Protein AF-A0AAV2RPX7-F1 (afdb_monomer_lite)

Secondary structure (DSSP, 8-state):
---PPP------SS--S------TTSSSPPSPPP-BS-EEEEEEETTEEEEEEE--EETTTEE--PEEEEETTTTEEEEE--EES-----BS-EEEEETTTTEEEEE--EEEETTEEEE---EEEEETTTTEEEEEPPPSS--BS-EEEEETTEEEEE--B----SS--TT--S----EEEEETTTTEEEE-TT----SS----BS-EEEEETTEEEEE--BSSSB---EEEEE------SSHHHHHH--SSS-EEEETTTTEEEE--SS--TTEE---TT-----HHHHHHT--SHHHHHSBSS-EEE-SSSEEESS--S---

pLDDT: mean 85.02, std 17.54, range [31.95, 98.62]

Organism: Meganyctiphanes norvegica (NCBI:txid48144)

Radius of gyration: 21.47 Å; chains: 1; bounding box: 49×79×60 Å

Structure (mmCIF, N/CA/C/O backbone):
data_AF-A0AAV2RPX7-F1
#
_entry.id   AF-A0AAV2RPX7-F1
#
loop_
_atom_site.group_PDB
_atom_site.id
_atom_site.type_symbol
_atom_site.label_atom_id
_atom_site.label_alt_id
_atom_site.label_comp_id
_atom_site.label_asym_id
_atom_site.label_entity_id
_atom_site.label_seq_id
_atom_site.pdbx_PDB_ins_code
_atom_site.Cartn_x
_atom_site.Cartn_y
_atom_site.Cartn_z
_atom_site.occupancy
_atom_site.B_iso_or_equiv
_atom_site.auth_seq_id
_atom_site.auth_comp_id
_atom_site.auth_asym_id
_atom_site.auth_atom_id
_atom_site.pdbx_PDB_model_num
ATOM 1 N N . SER A 1 1 ? -2.927 41.348 -1.442 1.00 40.62 1 SER A N 1
ATOM 2 C CA . SER A 1 1 ? -3.263 40.604 -0.221 1.00 40.62 1 SER A CA 1
ATOM 3 C C . SER A 1 1 ? -2.648 39.236 -0.376 1.00 40.62 1 SER A C 1
ATOM 5 O O . SER A 1 1 ? -3.028 38.509 -1.283 1.00 40.62 1 SER A O 1
ATOM 7 N N . GLU A 1 2 ? -1.601 38.957 0.388 1.00 37.97 2 GLU A N 1
ATOM 8 C CA . GLU A 1 2 ? -1.001 37.627 0.425 1.00 37.97 2 GLU A CA 1
ATOM 9 C C . GLU A 1 2 ? -1.741 36.839 1.502 1.00 37.97 2 GLU A C 1
ATOM 11 O O . GLU A 1 2 ? -1.565 37.099 2.690 1.00 37.97 2 GLU A O 1
ATOM 16 N N . ASP A 1 3 ? -2.610 35.923 1.076 1.00 40.72 3 ASP A N 1
ATOM 17 C CA . ASP A 1 3 ? -3.101 34.847 1.934 1.00 40.72 3 ASP A CA 1
ATOM 18 C C . ASP A 1 3 ? -1.919 33.905 2.193 1.00 40.72 3 ASP A C 1
ATOM 20 O O . ASP A 1 3 ? -1.679 32.941 1.465 1.00 40.72 3 ASP A O 1
ATOM 24 N N . LEU A 1 4 ? -1.099 34.247 3.187 1.00 39.28 4 LEU A N 1
ATOM 25 C CA . LEU A 1 4 ? -0.066 33.353 3.688 1.00 39.28 4 LEU A CA 1
ATOM 26 C C . LEU A 1 4 ? -0.754 32.220 4.450 1.00 39.28 4 LEU A C 1
ATOM 28 O O . LEU A 1 4 ? -1.567 32.466 5.339 1.00 39.28 4 LEU A O 1
ATOM 32 N N . ALA A 1 5 ? -0.416 30.979 4.103 1.00 35.47 5 ALA A N 1
ATOM 33 C CA . ALA A 1 5 ? -0.847 29.810 4.854 1.00 35.47 5 ALA A CA 1
ATOM 34 C C . ALA A 1 5 ? -0.411 29.955 6.322 1.00 35.47 5 ALA A C 1
ATOM 36 O O . ALA A 1 5 ? 0.784 30.056 6.612 1.00 35.47 5 ALA A O 1
ATOM 37 N N . SER A 1 6 ? -1.372 29.986 7.244 1.00 40.03 6 SER A N 1
ATOM 38 C CA . SER A 1 6 ? -1.110 29.938 8.678 1.00 40.03 6 SER A CA 1
ATOM 39 C C . SER A 1 6 ? -0.827 28.496 9.097 1.00 40.03 6 SER A C 1
ATOM 41 O O . SER A 1 6 ? -1.551 27.572 8.732 1.00 40.03 6 SER A O 1
ATOM 43 N N . VAL A 1 7 ? 0.245 28.298 9.864 1.00 32.47 7 VAL A N 1
ATOM 44 C CA . VAL A 1 7 ? 0.531 27.036 10.555 1.00 32.47 7 VAL A CA 1
ATOM 45 C C . VAL A 1 7 ? 0.150 27.251 12.014 1.00 32.47 7 VAL A C 1
ATOM 47 O O . VAL A 1 7 ? 0.820 28.006 12.716 1.00 32.47 7 VAL A O 1
ATOM 50 N N . GLU A 1 8 ? -0.943 26.638 12.458 1.00 36.62 8 GLU A N 1
ATOM 51 C CA . GLU A 1 8 ? -1.303 26.597 13.876 1.00 36.62 8 GLU A CA 1
ATOM 52 C C . GLU A 1 8 ? -0.579 25.415 14.533 1.00 36.62 8 GLU A C 1
ATOM 54 O O . GLU A 1 8 ? -0.783 24.258 14.164 1.00 36.62 8 GLU A O 1
ATOM 59 N N . PHE A 1 9 ? 0.312 25.715 15.479 1.00 32.12 9 PHE A N 1
ATOM 60 C CA . PHE A 1 9 ? 0.922 24.724 16.361 1.00 32.12 9 PHE A CA 1
ATOM 61 C C . PHE A 1 9 ? 0.046 24.597 17.609 1.00 32.12 9 PHE A C 1
ATOM 63 O O . PHE A 1 9 ? 0.032 25.504 18.438 1.00 32.12 9 PHE A O 1
ATOM 70 N N . ASN A 1 10 ? -0.659 23.476 17.757 1.00 35.69 10 ASN A N 1
ATOM 71 C CA . ASN A 1 10 ? -1.246 23.093 19.041 1.00 35.69 10 ASN A CA 1
ATOM 72 C C . ASN A 1 10 ? -0.206 22.291 19.831 1.00 35.69 10 ASN A C 1
ATOM 74 O O . ASN A 1 10 ? -0.289 21.067 19.919 1.00 35.69 10 ASN A O 1
ATOM 78 N N . ASP A 1 11 ? 0.795 22.986 20.368 1.00 36.25 11 ASP A N 1
ATOM 79 C CA . ASP A 1 11 ? 1.595 22.458 21.473 1.00 36.25 11 ASP A CA 1
ATOM 80 C C . ASP A 1 11 ? 0.789 22.679 22.761 1.00 36.25 11 ASP A C 1
ATOM 82 O O . ASP A 1 11 ? 0.830 23.759 23.349 1.00 36.25 11 ASP A O 1
ATOM 86 N N . GLU A 1 12 ? 0.017 21.682 23.196 1.00 43.22 12 GLU A N 1
ATOM 87 C CA . GLU A 1 12 ? -0.622 21.715 24.517 1.00 43.22 12 GLU A CA 1
ATOM 88 C C . GLU A 1 12 ? 0.153 20.863 25.526 1.00 43.22 12 GLU A C 1
ATOM 90 O O . GLU A 1 12 ? -0.201 19.726 25.822 1.00 43.22 12 GLU A O 1
ATOM 95 N N . ASP A 1 13 ? 1.173 21.480 26.124 1.00 40.97 13 ASP A N 1
ATOM 96 C CA . ASP A 1 13 ? 1.369 21.401 27.575 1.00 40.97 13 ASP A CA 1
ATOM 97 C C . ASP A 1 13 ? 0.609 22.595 28.186 1.00 40.97 13 ASP A C 1
ATOM 99 O O . ASP A 1 13 ? 1.189 23.621 28.544 1.00 40.97 13 ASP A O 1
ATOM 103 N N . GLY A 1 14 ? -0.726 22.529 28.218 1.00 32.66 14 GLY A N 1
ATOM 104 C CA . GLY A 1 14 ? -1.514 23.644 28.747 1.00 32.66 14 GLY A CA 1
ATOM 105 C C . GLY A 1 14 ? -2.992 23.647 28.387 1.00 32.66 14 GLY A C 1
ATOM 106 O O . GLY A 1 14 ? -3.413 24.475 27.593 1.00 32.66 14 GLY A O 1
ATOM 107 N N . SER A 1 15 ? -3.760 22.776 29.044 1.00 38.59 15 SER A N 1
ATOM 108 C CA . SER A 1 15 ? -5.175 22.956 29.412 1.00 38.59 15 SER A CA 1
ATOM 109 C C . SER A 1 15 ? -6.002 23.952 28.575 1.00 38.59 15 SER A C 1
ATOM 111 O O . SER A 1 15 ? -6.452 24.968 29.119 1.00 38.59 15 SER A O 1
ATOM 113 N N . ASN A 1 16 ? -6.262 23.666 27.298 1.00 31.95 16 ASN A N 1
ATOM 114 C CA . ASN A 1 16 ? -7.302 24.360 26.545 1.00 31.95 16 ASN A CA 1
ATOM 115 C C . ASN A 1 16 ? -8.313 23.352 25.981 1.00 31.95 16 ASN A C 1
ATOM 117 O O . ASN A 1 16 ? -8.034 22.477 25.173 1.00 31.9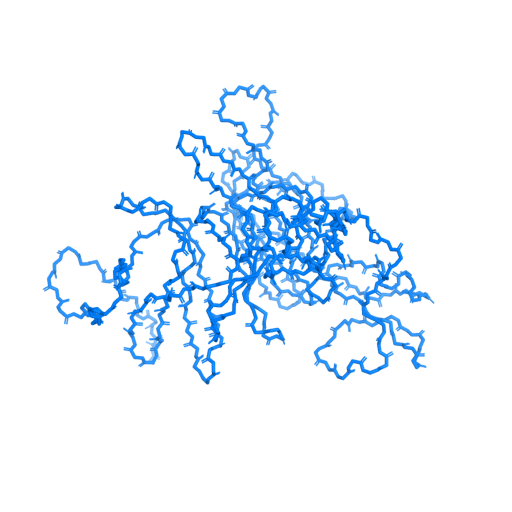5 16 ASN A O 1
ATOM 121 N N . ASN A 1 17 ? -9.546 23.487 26.471 1.00 36.44 17 ASN A N 1
ATOM 122 C CA . ASN A 1 17 ? -10.674 22.578 26.275 1.00 36.44 17 ASN A CA 1
ATOM 123 C C . ASN A 1 17 ? -11.248 22.607 24.843 1.00 36.44 17 ASN A C 1
ATOM 125 O O . ASN A 1 17 ? -12.408 22.962 24.653 1.00 36.44 17 ASN A O 1
ATOM 129 N N . ASN A 1 18 ? -10.464 22.184 23.854 1.00 38.69 18 ASN A N 1
ATOM 130 C CA . ASN A 1 18 ? -10.970 21.573 22.621 1.00 38.69 18 ASN A CA 1
ATOM 131 C C . ASN A 1 18 ? -10.497 20.111 22.528 1.00 38.69 18 ASN A C 1
ATOM 133 O O . ASN A 1 18 ? -10.232 19.583 21.448 1.00 38.69 18 ASN A O 1
ATOM 137 N N . GLU A 1 19 ? -10.399 19.443 23.682 1.00 44.12 19 GLU A N 1
ATOM 138 C CA . GLU A 1 19 ? -10.278 17.992 23.759 1.00 44.12 19 GLU A CA 1
ATOM 139 C C . GLU A 1 19 ? -11.446 17.371 22.982 1.00 44.12 19 GLU A C 1
ATOM 141 O O . GLU A 1 19 ? -12.617 17.614 23.287 1.00 44.12 19 GLU A O 1
ATOM 146 N N . GLY A 1 20 ? -11.130 16.595 21.941 1.00 42.69 20 GLY A N 1
ATOM 147 C CA . GLY A 1 20 ? -12.123 15.830 21.198 1.00 42.69 20 GLY A CA 1
ATOM 148 C C . GLY A 1 20 ? -13.020 15.080 22.180 1.00 42.69 20 GLY A C 1
ATOM 149 O O . GLY A 1 20 ? -12.537 14.365 23.056 1.00 42.69 20 GLY A O 1
ATOM 150 N N . VAL A 1 21 ? -14.332 15.292 22.075 1.00 42.34 21 VAL A N 1
ATOM 151 C CA . VAL A 1 21 ? -15.310 14.750 23.020 1.00 42.34 21 VAL A CA 1
ATOM 152 C C . VAL A 1 21 ? -15.211 13.221 23.024 1.00 42.34 21 VAL A C 1
ATOM 154 O O . VAL A 1 21 ? -15.700 12.552 22.113 1.00 42.34 21 VAL A O 1
ATOM 157 N N . CYS A 1 22 ? -14.595 12.652 24.064 1.00 51.53 22 CYS A N 1
ATOM 158 C CA . CYS A 1 22 ? -14.630 11.216 24.320 1.00 51.53 22 CYS A CA 1
ATOM 159 C C . CYS A 1 22 ? -16.081 10.814 24.617 1.00 51.53 22 CYS A C 1
ATOM 161 O O . CYS A 1 22 ? -16.567 10.970 25.738 1.00 51.53 22 CYS A O 1
ATOM 163 N N . SER A 1 23 ? -16.791 10.267 23.628 1.00 46.28 23 SER A N 1
ATOM 164 C CA . SER A 1 23 ? -18.029 9.536 23.900 1.00 46.28 23 SER A CA 1
ATOM 165 C C . SER A 1 23 ? -17.659 8.253 24.647 1.00 46.28 23 SER A C 1
ATOM 167 O O . SER A 1 23 ? -17.097 7.319 24.078 1.00 46.28 23 SER A O 1
ATOM 169 N N . SER A 1 24 ? -17.932 8.232 25.948 1.00 43.56 24 SER A N 1
ATOM 170 C CA . SER A 1 24 ? -17.526 7.238 26.952 1.00 43.56 24 SER A CA 1
ATOM 171 C C . SER A 1 24 ? -18.164 5.844 26.808 1.00 43.56 24 SER A C 1
ATOM 173 O O . SER A 1 24 ? -18.391 5.153 27.798 1.00 43.56 24 SER A O 1
ATOM 175 N N . THR A 1 25 ? -18.457 5.396 25.586 1.00 49.38 25 THR A N 1
ATOM 176 C CA . THR A 1 25 ? -19.144 4.118 25.333 1.00 49.38 25 THR A CA 1
ATOM 177 C C . THR A 1 25 ? -18.241 3.005 24.795 1.00 49.38 25 THR A C 1
ATOM 179 O O . THR A 1 25 ? -18.660 1.849 24.786 1.00 49.38 25 THR A O 1
ATOM 182 N N . LEU A 1 26 ? -16.999 3.303 24.396 1.00 54.00 26 LEU A N 1
ATOM 183 C CA . LEU A 1 26 ? -16.056 2.329 23.828 1.00 54.00 26 LEU A CA 1
ATOM 184 C C . LEU A 1 26 ? -14.816 2.163 24.716 1.00 54.00 26 LEU A C 1
ATOM 186 O O . LEU A 1 26 ? -14.182 3.136 25.115 1.00 54.00 26 LEU A O 1
ATOM 190 N N . SER A 1 27 ? -14.445 0.915 25.011 1.00 56.75 27 SER A N 1
ATOM 191 C CA . SER A 1 27 ? -13.202 0.583 25.714 1.00 56.75 27 SER A CA 1
ATOM 192 C C . SER A 1 27 ? -11.998 0.800 24.787 1.00 56.75 27 SER A C 1
ATOM 194 O O . SER A 1 27 ? -11.740 -0.027 23.912 1.00 56.75 27 SER A O 1
ATOM 196 N N . GLY A 1 28 ? -11.259 1.897 24.958 1.00 63.56 28 GLY A N 1
ATOM 197 C CA . GLY A 1 28 ? -10.047 2.176 24.185 1.00 63.56 28 GLY A CA 1
ATOM 198 C C . GLY A 1 28 ? -9.460 3.565 24.461 1.00 63.56 28 GLY A C 1
ATOM 199 O O . GLY A 1 28 ? -10.107 4.382 25.115 1.00 63.56 28 GLY A O 1
ATOM 200 N N . PRO A 1 29 ? -8.227 3.842 23.999 1.00 71.81 29 PRO A N 1
ATOM 201 C CA . PRO A 1 29 ? -7.640 5.174 24.098 1.00 71.81 29 PRO A CA 1
ATOM 202 C C . PRO A 1 29 ? -8.426 6.180 23.240 1.00 71.81 29 PRO A C 1
ATOM 204 O O . PRO A 1 29 ? -8.808 5.868 22.111 1.00 71.81 29 PRO A O 1
ATOM 207 N N . CYS A 1 30 ? -8.654 7.384 23.768 1.00 80.75 30 CYS A N 1
ATOM 208 C CA . CYS A 1 30 ? -9.240 8.481 22.999 1.00 80.75 30 CYS A CA 1
ATOM 209 C C . CYS A 1 30 ? -8.210 9.100 22.048 1.00 80.75 30 CYS A C 1
ATOM 211 O O . CYS A 1 30 ? -7.041 9.242 22.407 1.00 80.75 30 CYS A O 1
ATOM 213 N N . ALA A 1 31 ? -8.658 9.472 20.849 1.00 86.56 31 ALA A N 1
ATOM 214 C CA . ALA A 1 31 ? -7.865 10.236 19.892 1.00 86.56 31 ALA A CA 1
ATOM 215 C C . ALA A 1 31 ? -7.888 11.746 20.229 1.00 86.56 31 ALA A C 1
ATOM 217 O O . ALA A 1 31 ? -8.873 12.206 20.808 1.00 86.56 31 ALA A O 1
ATOM 218 N N . PRO A 1 32 ? -6.855 12.519 19.845 1.00 92.69 32 PRO A N 1
ATOM 219 C CA . PRO A 1 32 ? -5.647 12.074 19.155 1.00 92.69 32 PRO A CA 1
ATOM 220 C C . PRO A 1 32 ? -4.655 11.379 20.099 1.00 92.69 32 PRO A C 1
ATOM 222 O O . PRO A 1 32 ? -4.386 11.818 21.213 1.00 92.69 32 PRO A O 1
ATOM 225 N N . ILE A 1 33 ? -4.076 10.280 19.628 1.00 92.38 33 ILE A N 1
ATOM 226 C CA . ILE A 1 33 ? -3.030 9.526 20.311 1.00 92.38 33 ILE A CA 1
ATOM 227 C C . ILE A 1 33 ? -1.705 9.867 19.641 1.00 92.38 33 ILE A C 1
ATOM 229 O O . ILE A 1 33 ? -1.536 9.621 18.444 1.00 92.38 33 ILE A O 1
ATOM 233 N N . ALA A 1 34 ? -0.753 10.378 20.420 1.00 93.94 34 ALA A N 1
ATOM 234 C CA . ALA A 1 34 ? 0.598 10.653 19.947 1.00 93.94 34 ALA A CA 1
ATOM 235 C C . ALA A 1 34 ? 1.302 9.351 19.524 1.00 93.94 34 ALA A C 1
ATOM 237 O O . ALA A 1 34 ? 1.468 8.424 20.328 1.00 93.94 34 ALA A O 1
ATOM 238 N N . VAL A 1 35 ? 1.702 9.291 18.250 1.00 95.50 35 VAL A N 1
ATOM 239 C CA . VAL A 1 35 ? 2.324 8.120 17.622 1.00 95.50 35 VAL A CA 1
ATOM 240 C C . VAL A 1 35 ? 3.454 8.499 16.675 1.00 95.50 35 VAL A C 1
ATOM 242 O O . VAL A 1 35 ? 3.363 9.474 15.936 1.00 95.50 35 VAL A O 1
ATOM 245 N N . VAL A 1 36 ? 4.488 7.660 16.606 1.00 96.00 36 VAL A N 1
ATOM 246 C CA . VAL A 1 36 ? 5.581 7.760 15.625 1.00 96.00 36 VAL A CA 1
ATOM 247 C C . VAL A 1 36 ? 5.618 6.547 14.697 1.00 96.00 36 VAL A C 1
ATOM 249 O O . VAL A 1 36 ? 5.178 5.456 15.060 1.00 96.00 36 VAL A O 1
ATOM 252 N N . GLY A 1 37 ? 6.140 6.737 13.482 1.00 95.56 37 GLY A N 1
ATOM 253 C CA . GLY A 1 37 ? 6.202 5.690 12.451 1.00 95.56 37 GLY A CA 1
ATOM 254 C C . GLY A 1 37 ? 4.834 5.176 11.994 1.00 95.56 37 GLY A C 1
ATOM 255 O O . GLY A 1 37 ? 4.744 4.054 11.493 1.00 95.56 37 GLY A O 1
ATOM 256 N N . HIS A 1 38 ? 3.791 5.976 12.209 1.00 97.44 38 HIS A N 1
ATOM 257 C CA . HIS A 1 38 ? 2.454 5.786 11.665 1.00 97.44 38 HIS A CA 1
ATOM 258 C C . HIS A 1 38 ? 2.415 6.206 10.189 1.00 97.44 38 HIS A C 1
ATOM 260 O O . HIS A 1 38 ? 3.356 6.819 9.679 1.00 97.44 38 HIS A O 1
ATOM 266 N N . THR A 1 39 ? 1.303 5.924 9.517 1.00 97.62 39 THR A N 1
ATOM 267 C CA . THR A 1 39 ? 0.989 6.533 8.219 1.00 97.62 39 THR A CA 1
ATOM 268 C C . THR A 1 39 ? -0.277 7.366 8.313 1.00 97.62 39 THR A C 1
ATOM 270 O O . THR A 1 39 ? -1.189 7.034 9.072 1.00 97.62 39 THR A O 1
ATOM 273 N N . CYS A 1 40 ? -0.325 8.447 7.535 1.00 97.00 40 CYS A N 1
ATOM 274 C CA . CYS A 1 40 ? -1.509 9.281 7.377 1.00 97.00 40 CYS A CA 1
ATOM 275 C C . CYS A 1 40 ? -1.993 9.210 5.933 1.00 97.00 40 CYS A C 1
ATOM 277 O O . CYS A 1 40 ? -1.198 9.366 5.005 1.00 97.00 40 CYS A O 1
ATOM 279 N N . VAL A 1 41 ? -3.293 9.002 5.738 1.00 97.81 41 VAL A N 1
ATOM 280 C CA . VAL A 1 41 ? -3.903 8.982 4.405 1.00 97.81 41 VAL A CA 1
ATOM 281 C C . VAL A 1 41 ? -5.249 9.691 4.430 1.00 97.81 41 VAL A C 1
ATOM 283 O O . VAL A 1 41 ? -6.071 9.448 5.310 1.00 97.81 41 VAL A O 1
ATOM 286 N N . VAL A 1 42 ? -5.473 10.581 3.464 1.00 98.06 42 VAL A N 1
ATOM 287 C CA . VAL A 1 42 ? -6.779 11.216 3.259 1.00 98.06 42 VAL A CA 1
ATOM 288 C C . VAL A 1 42 ? -7.627 10.304 2.382 1.00 98.06 42 VAL A C 1
ATOM 290 O O . VAL A 1 42 ? -7.176 9.859 1.327 1.00 98.06 42 VAL A O 1
ATOM 293 N N . VAL A 1 43 ? -8.843 10.006 2.835 1.00 98.12 43 VAL A N 1
ATOM 294 C CA . VAL A 1 43 ? -9.766 9.081 2.171 1.00 98.12 43 VAL A CA 1
ATOM 295 C C . VAL A 1 43 ? -11.155 9.686 2.055 1.00 98.12 43 VAL A C 1
ATOM 297 O O . VAL A 1 43 ? -11.549 10.540 2.851 1.00 98.12 43 VAL A O 1
ATOM 300 N N . GLN A 1 44 ? -11.931 9.171 1.105 1.00 96.88 44 GLN A N 1
ATOM 301 C CA . GLN A 1 44 ? -13.364 9.423 1.030 1.00 96.88 44 GLN A CA 1
ATOM 302 C C . GLN A 1 44 ? -14.127 8.384 1.874 1.00 96.88 44 GLN A C 1
ATOM 304 O O . GLN A 1 44 ? -14.058 7.182 1.603 1.00 96.88 44 GLN A O 1
ATOM 309 N N . LYS A 1 45 ? -14.879 8.843 2.881 1.00 94.38 45 LYS A N 1
ATOM 310 C CA . LYS A 1 45 ? -15.785 8.033 3.711 1.00 94.38 45 LYS A CA 1
ATOM 311 C C . LYS A 1 45 ? -17.214 8.546 3.532 1.00 94.38 45 LYS A C 1
ATOM 313 O O . LYS A 1 45 ? -17.574 9.625 4.001 1.00 94.38 45 LYS A O 1
ATOM 318 N N . GLY A 1 46 ? -18.037 7.791 2.809 1.00 90.88 46 GLY A N 1
ATOM 319 C CA . GLY A 1 46 ? -19.329 8.266 2.318 1.00 90.88 46 GLY A CA 1
ATOM 320 C C . GLY A 1 46 ? -19.159 9.545 1.492 1.00 90.88 46 GLY A C 1
ATOM 321 O O . GLY A 1 46 ? -18.437 9.566 0.498 1.00 90.88 46 GLY A O 1
ATOM 322 N N . GLN A 1 47 ? -19.800 10.631 1.918 1.00 90.62 47 GLN A N 1
ATOM 323 C CA . GLN A 1 47 ? -19.699 11.940 1.259 1.00 90.62 47 GLN A CA 1
ATOM 324 C C . GLN A 1 47 ? -18.598 12.842 1.832 1.00 90.62 47 GLN A C 1
ATOM 326 O O . GLN A 1 47 ? -18.343 13.903 1.272 1.00 90.62 47 GLN A O 1
ATOM 331 N N . LYS A 1 48 ? -17.893 12.407 2.880 1.00 94.19 48 LYS A N 1
ATOM 332 C CA . LYS A 1 48 ? -16.904 13.223 3.586 1.00 94.19 48 LYS A CA 1
ATOM 333 C C . LYS A 1 48 ? -15.474 12.819 3.249 1.00 94.19 48 LYS A C 1
ATOM 335 O O . LYS A 1 48 ? -15.198 11.639 3.021 1.00 94.19 48 LYS A O 1
ATOM 340 N N . GLN A 1 49 ? -14.561 13.785 3.288 1.00 96.12 49 GLN A N 1
ATOM 341 C CA . GLN A 1 49 ? -13.127 13.511 3.338 1.00 96.12 49 GLN A CA 1
ATOM 342 C C . GLN A 1 49 ? -12.667 13.487 4.789 1.00 96.12 49 GLN A C 1
ATOM 344 O O . GLN A 1 49 ? -13.006 14.375 5.570 1.00 96.12 49 GLN A O 1
ATOM 349 N N . ILE A 1 50 ? -11.891 12.470 5.139 1.00 97.38 50 ILE A N 1
ATOM 350 C CA . ILE A 1 50 ? -11.298 12.328 6.469 1.00 97.38 50 ILE A CA 1
ATOM 351 C C . ILE A 1 50 ? -9.829 11.941 6.331 1.00 97.38 50 ILE A C 1
ATOM 353 O O . ILE A 1 50 ? -9.430 11.341 5.331 1.00 97.38 50 ILE A O 1
ATOM 357 N N . MET A 1 51 ? -9.027 12.251 7.344 1.00 98.31 51 MET A N 1
ATOM 358 C CA . MET A 1 51 ? -7.673 11.723 7.471 1.00 98.31 51 MET A CA 1
ATOM 359 C C . MET A 1 51 ? -7.686 10.519 8.407 1.00 98.31 51 MET A C 1
ATOM 361 O O . MET A 1 51 ? -8.202 10.588 9.519 1.00 98.31 51 MET A O 1
ATOM 365 N N . LEU A 1 52 ? -7.090 9.421 7.960 1.00 98.25 52 LEU A N 1
ATOM 366 C CA . LEU A 1 52 ? -6.823 8.260 8.795 1.00 98.25 52 LEU A CA 1
ATOM 367 C C . LEU A 1 52 ? -5.382 8.306 9.283 1.00 98.25 52 LEU A C 1
ATOM 369 O O . LEU A 1 52 ? -4.478 8.490 8.468 1.00 98.25 52 LEU A O 1
ATOM 373 N N . VAL A 1 53 ? -5.174 8.058 10.573 1.00 98.12 53 VAL A N 1
ATOM 374 C CA . VAL A 1 53 ? -3.865 7.756 11.162 1.00 98.12 53 VAL A CA 1
ATOM 375 C C . VAL A 1 53 ? -3.833 6.267 11.476 1.00 98.12 53 VAL A C 1
ATOM 377 O O . VAL A 1 53 ? -4.613 5.779 12.299 1.00 98.12 53 VAL A O 1
ATOM 380 N N . ILE A 1 54 ? -2.954 5.536 10.795 1.00 97.69 54 ILE A N 1
ATOM 381 C CA . ILE A 1 54 ? -2.880 4.077 10.864 1.00 97.69 54 ILE A CA 1
ATOM 382 C C . ILE A 1 54 ? -1.622 3.665 11.631 1.00 97.69 54 ILE A C 1
ATOM 384 O O . ILE A 1 54 ? -0.500 4.001 11.247 1.00 97.69 54 ILE A O 1
ATOM 388 N N . PHE A 1 55 ? -1.838 2.900 12.703 1.00 96.31 55 PHE A N 1
ATOM 389 C CA . PHE A 1 55 ? -0.820 2.272 13.550 1.00 96.31 55 PHE A CA 1
ATOM 390 C C . PHE A 1 55 ? 0.276 3.234 14.050 1.00 96.31 55 PHE A C 1
ATOM 392 O O . PHE A 1 55 ? -0.002 4.386 14.374 1.00 96.31 55 PHE A O 1
ATOM 399 N N . GLY A 1 56 ? 1.515 2.746 14.174 1.00 95.38 56 GLY A N 1
ATOM 400 C CA . GLY A 1 56 ? 2.628 3.443 14.808 1.00 95.38 56 GLY A CA 1
ATOM 401 C C . GLY A 1 56 ? 2.870 3.005 16.253 1.00 95.38 56 GLY A C 1
ATOM 402 O O . GLY A 1 56 ? 2.218 2.104 16.785 1.00 95.38 56 GLY A O 1
ATOM 403 N N . HIS A 1 57 ? 3.856 3.646 16.873 1.00 94.38 57 HIS A N 1
ATOM 404 C CA . HIS A 1 57 ? 4.263 3.412 18.253 1.00 94.38 57 HIS A CA 1
ATOM 405 C C . HIS A 1 57 ? 3.943 4.633 19.116 1.00 94.38 57 HIS A C 1
ATOM 407 O O . HIS A 1 57 ? 4.348 5.747 18.786 1.00 94.38 57 HIS A O 1
ATOM 413 N N . SER A 1 58 ? 3.262 4.409 20.235 1.00 93.25 58 SER A N 1
ATOM 414 C CA . SER A 1 58 ? 3.018 5.390 21.288 1.00 93.25 58 SER A CA 1
ATOM 415 C C . SER A 1 58 ? 3.859 5.046 22.511 1.00 93.25 58 SER A C 1
ATOM 417 O O . SER A 1 58 ? 3.953 3.883 22.887 1.00 93.25 58 SER A O 1
ATOM 419 N N . GLU A 1 59 ? 4.427 6.045 23.180 1.00 90.88 59 GLU A N 1
ATOM 420 C CA . GLU A 1 59 ? 5.146 5.830 24.443 1.00 90.88 59 GLU A CA 1
ATOM 421 C C . GLU A 1 59 ? 4.239 5.220 25.525 1.00 90.88 59 GLU A C 1
ATOM 423 O O . GLU A 1 59 ? 4.654 4.335 26.268 1.00 90.88 59 GLU A O 1
ATOM 428 N N . LYS A 1 60 ? 2.969 5.642 25.566 1.00 90.19 60 LYS A N 1
ATOM 429 C CA . LYS A 1 60 ? 2.001 5.203 26.578 1.00 90.19 60 LYS A CA 1
ATOM 430 C C . LYS A 1 60 ? 1.404 3.825 26.290 1.00 90.19 60 LYS A C 1
ATOM 432 O O . LYS A 1 60 ? 1.124 3.076 27.222 1.00 90.19 60 LYS A O 1
ATOM 437 N N . TYR A 1 61 ? 1.156 3.513 25.018 1.00 89.12 61 TYR A N 1
ATOM 438 C CA . TYR A 1 61 ? 0.384 2.327 24.616 1.00 89.12 61 TYR A CA 1
ATOM 439 C C . TYR A 1 61 ? 1.183 1.305 23.796 1.00 89.12 61 TYR A C 1
ATOM 441 O O . TYR A 1 61 ? 0.651 0.254 23.447 1.00 89.12 61 TYR A O 1
ATOM 449 N N . GLY A 1 62 ? 2.447 1.590 23.478 1.00 90.62 62 GLY A N 1
ATOM 450 C CA . GLY A 1 62 ? 3.272 0.757 22.608 1.00 90.62 62 GLY A CA 1
ATOM 451 C C . GLY A 1 62 ? 2.790 0.769 21.156 1.00 90.62 62 GLY A C 1
ATOM 452 O O . GLY A 1 62 ? 2.312 1.783 20.644 1.00 90.62 62 GLY A O 1
ATOM 453 N N . TYR A 1 63 ? 2.937 -0.364 20.469 1.00 91.00 63 TYR A N 1
ATOM 454 C CA . TYR A 1 63 ? 2.491 -0.532 19.084 1.00 91.00 63 TYR A CA 1
ATOM 455 C C . TYR A 1 63 ? 0.964 -0.598 19.006 1.00 91.00 63 TYR A C 1
ATOM 457 O O . TYR A 1 63 ? 0.341 -1.496 19.570 1.00 91.00 63 TYR A O 1
ATOM 465 N N . LEU A 1 64 ? 0.361 0.330 18.266 1.00 90.50 64 LEU A N 1
ATOM 466 C CA . LEU A 1 64 ? -1.090 0.465 18.176 1.00 90.50 64 LEU A CA 1
ATOM 467 C C . LEU A 1 64 ? -1.647 -0.219 16.930 1.00 90.50 64 LEU A C 1
ATOM 469 O O . LEU A 1 64 ? -1.160 0.002 15.826 1.00 90.50 64 LEU A O 1
ATOM 473 N N . SER A 1 65 ? -2.711 -1.004 17.099 1.00 91.31 65 SER A N 1
ATOM 474 C CA . SER A 1 65 ? -3.541 -1.541 16.008 1.00 91.31 65 SER A CA 1
ATOM 475 C C . SER A 1 65 ? -4.812 -0.712 15.753 1.00 91.31 65 SER A C 1
ATOM 477 O O . SER A 1 65 ? -5.623 -1.058 14.895 1.00 91.31 65 SER A O 1
ATOM 479 N N . THR A 1 66 ? -4.997 0.387 16.487 1.00 91.31 66 THR A N 1
ATOM 480 C CA . THR A 1 66 ? -6.143 1.297 16.350 1.00 91.31 66 THR A CA 1
ATOM 481 C C . THR A 1 66 ? -5.974 2.222 15.144 1.00 91.31 66 THR A C 1
ATOM 483 O O . THR A 1 66 ? -4.869 2.690 14.867 1.00 91.31 66 THR A O 1
ATOM 486 N N . VAL A 1 67 ? -7.080 2.525 14.459 1.00 96.00 67 VAL A N 1
ATOM 487 C CA . VAL A 1 67 ? -7.150 3.587 13.443 1.00 96.00 67 VAL A CA 1
ATOM 488 C C . VAL A 1 67 ? -7.762 4.824 14.081 1.00 96.00 67 VAL A C 1
ATOM 490 O O . VAL A 1 67 ? -8.841 4.742 14.673 1.00 96.00 67 VAL A O 1
ATOM 493 N N . GLN A 1 68 ? -7.079 5.957 13.964 1.00 96.31 68 GLN A N 1
ATOM 494 C CA . GLN A 1 68 ? -7.623 7.253 14.365 1.00 96.31 68 GLN A CA 1
ATOM 495 C C . GLN A 1 68 ? -8.206 7.935 13.128 1.00 96.31 68 GLN A C 1
ATOM 497 O O . GLN A 1 68 ? -7.592 7.898 12.062 1.00 96.31 68 GLN A O 1
ATOM 502 N N . GLU A 1 69 ? -9.378 8.540 13.260 1.00 96.00 69 GLU A N 1
ATOM 503 C CA . GLU A 1 69 ? -10.048 9.275 12.191 1.00 96.00 69 GLU A CA 1
ATOM 504 C C . GLU A 1 69 ? -10.153 10.744 12.588 1.00 96.00 69 GLU A C 1
ATOM 506 O O . GLU A 1 69 ? -10.665 11.062 13.663 1.00 96.00 69 GLU A O 1
ATOM 511 N N . TYR A 1 70 ? -9.683 11.624 11.710 1.00 96.50 70 TYR A N 1
ATOM 512 C CA . TYR A 1 70 ? -9.862 13.062 11.821 1.00 96.50 70 TYR A CA 1
ATOM 513 C C . TYR A 1 70 ? -10.815 13.550 10.737 1.00 96.50 70 TYR A C 1
ATOM 515 O O . TYR A 1 70 ? -10.548 13.398 9.540 1.00 96.50 70 TYR A O 1
ATOM 523 N N . GLU A 1 71 ? -11.934 14.128 11.156 1.00 94.25 71 GLU A N 1
ATOM 524 C CA . GLU A 1 71 ? -12.921 14.716 10.261 1.00 94.25 71 GLU A CA 1
ATOM 525 C C . GLU A 1 71 ? -12.645 16.210 10.083 1.00 94.25 71 GLU A C 1
ATOM 527 O O . GLU A 1 71 ? -12.761 16.984 11.029 1.00 94.25 71 GLU A O 1
ATOM 532 N N . PHE A 1 72 ? -12.303 16.621 8.857 1.00 94.81 72 PHE A N 1
ATOM 533 C CA . PHE A 1 72 ? -11.905 18.002 8.566 1.00 94.81 72 PHE A CA 1
ATOM 534 C C . PHE A 1 72 ? -13.030 19.024 8.776 1.00 94.81 72 PHE A C 1
ATOM 536 O O . PHE A 1 72 ? -12.756 20.140 9.196 1.00 94.81 72 PHE A O 1
ATOM 543 N N . GLU A 1 73 ? -14.285 18.665 8.486 1.00 92.69 73 GLU A N 1
ATOM 544 C CA . GLU A 1 73 ? -15.424 19.595 8.585 1.00 92.69 73 GLU A CA 1
ATOM 545 C C . GLU A 1 73 ? -15.764 19.968 10.031 1.00 92.69 73 GLU A C 1
ATOM 547 O O . GLU A 1 73 ? -16.157 21.098 10.310 1.00 92.69 73 GLU A O 1
ATOM 552 N N . THR A 1 74 ? -15.643 19.005 10.945 1.00 91.00 74 THR A N 1
ATOM 553 C CA . THR A 1 74 ? -15.979 19.169 12.366 1.00 91.00 74 THR A CA 1
ATOM 554 C C . THR A 1 74 ? -14.746 19.356 13.243 1.00 91.00 74 THR A C 1
ATOM 556 O O . THR A 1 74 ? -14.888 19.552 14.448 1.00 91.00 74 THR A O 1
ATOM 559 N N . SER A 1 75 ? -13.548 19.271 12.656 1.00 92.38 75 SER A N 1
ATOM 560 C CA . SER A 1 75 ? -12.256 19.267 13.347 1.00 92.38 75 SER A CA 1
ATOM 561 C C . SER A 1 75 ? -12.217 18.292 14.526 1.00 92.38 75 SER A C 1
ATOM 563 O O . SER A 1 75 ? -11.664 18.592 15.584 1.00 92.38 75 SER A O 1
ATOM 565 N N . SER A 1 76 ? -12.840 17.122 14.364 1.00 88.62 76 SER A N 1
ATOM 566 C CA . SER A 1 76 ? -13.019 16.159 15.449 1.00 88.62 76 SER A CA 1
ATOM 567 C C . SER A 1 76 ? -12.206 14.890 15.233 1.00 88.62 76 SER A C 1
ATOM 569 O O . SER A 1 76 ? -12.059 14.387 14.116 1.00 88.62 76 SER A O 1
ATOM 571 N N . TRP A 1 77 ? -11.676 14.373 16.339 1.00 93.06 77 TRP A N 1
ATOM 572 C CA . TRP A 1 77 ? -10.932 13.125 16.394 1.00 93.06 77 TRP A CA 1
ATOM 573 C C . TRP A 1 77 ? -11.802 12.010 16.953 1.00 93.06 77 TRP A C 1
ATOM 575 O O . TRP A 1 77 ? -12.481 12.175 17.965 1.00 93.06 77 TRP A O 1
ATOM 585 N N . THR A 1 78 ? -11.732 10.842 16.326 1.00 91.94 78 THR A N 1
ATOM 586 C CA . THR A 1 78 ? -12.364 9.620 16.826 1.00 91.94 78 THR A CA 1
ATOM 587 C C . THR A 1 78 ? -11.436 8.425 16.633 1.00 91.94 78 THR A C 1
ATOM 589 O O . THR A 1 78 ? -10.479 8.475 15.860 1.00 91.94 78 THR A O 1
ATOM 592 N N . THR A 1 79 ? -11.694 7.334 17.351 1.00 91.69 79 THR A N 1
ATOM 593 C CA . THR A 1 79 ? -11.048 6.042 17.101 1.00 91.69 79 THR A CA 1
ATOM 594 C C . THR A 1 79 ? -12.050 5.083 16.477 1.00 91.69 79 THR A C 1
ATOM 596 O O . THR A 1 79 ? -13.196 4.975 16.916 1.00 91.69 79 THR A O 1
ATOM 599 N N . ALA A 1 80 ? -11.629 4.382 15.426 1.00 91.88 80 ALA A N 1
ATOM 600 C CA . ALA A 1 80 ? -12.482 3.418 14.750 1.00 91.88 80 ALA A CA 1
ATOM 601 C C . ALA A 1 80 ? -12.400 2.048 15.435 1.00 91.88 80 ALA A C 1
ATOM 603 O O . ALA A 1 80 ? -11.319 1.463 15.569 1.00 91.88 80 ALA A O 1
ATOM 604 N N . LEU A 1 81 ? -13.559 1.500 15.813 1.00 91.38 81 LEU A N 1
ATOM 605 C CA . LEU A 1 81 ? -13.661 0.104 16.227 1.00 91.38 81 LEU A CA 1
ATOM 606 C C . LEU A 1 81 ? -13.648 -0.784 14.982 1.00 91.38 81 LEU A C 1
ATOM 608 O O . LEU A 1 81 ? -14.654 -0.944 14.289 1.00 91.38 81 LEU A O 1
ATOM 612 N N . SER A 1 82 ? -12.487 -1.365 14.710 1.00 93.31 82 SER A N 1
ATOM 613 C CA . SER A 1 82 ? -12.292 -2.212 13.540 1.00 93.31 82 SER A CA 1
ATOM 614 C C . SER A 1 82 ? -12.607 -3.685 13.809 1.00 93.31 82 SER A C 1
ATOM 616 O O . SER A 1 82 ? -12.514 -4.178 14.932 1.00 93.31 82 SER A O 1
ATOM 618 N N . ARG A 1 83 ? -13.011 -4.390 12.752 1.00 95.31 83 ARG A N 1
ATOM 619 C CA . ARG A 1 83 ? -13.298 -5.832 12.740 1.00 95.31 83 ARG A CA 1
ATOM 620 C C . ARG A 1 83 ? -12.695 -6.477 11.490 1.00 95.31 83 ARG A C 1
ATOM 622 O O . ARG A 1 83 ? -12.054 -5.805 10.688 1.00 95.31 83 ARG A O 1
ATOM 629 N N . GLY A 1 84 ? -12.942 -7.765 11.287 1.00 96.19 84 GLY A N 1
ATOM 630 C CA . GLY A 1 84 ? -12.395 -8.509 10.153 1.00 96.19 84 GLY A CA 1
ATOM 631 C C . GLY A 1 84 ? -11.085 -9.182 10.527 1.00 96.19 84 GLY A C 1
ATOM 632 O O . GLY A 1 84 ? -10.961 -9.655 11.652 1.00 96.19 84 GLY A O 1
ATOM 633 N N . ALA A 1 85 ? -10.131 -9.246 9.601 1.00 96.25 85 ALA A N 1
ATOM 634 C CA . ALA A 1 85 ? -8.856 -9.908 9.857 1.00 96.25 85 ALA A CA 1
ATOM 635 C C . ALA A 1 85 ? -8.153 -9.344 11.102 1.00 96.25 85 ALA A C 1
ATOM 637 O O . ALA A 1 85 ? -8.119 -8.132 11.314 1.00 96.25 85 ALA A O 1
ATOM 638 N N . VAL A 1 86 ? -7.560 -10.227 11.908 1.00 93.81 86 VAL A N 1
ATOM 639 C CA . VAL A 1 86 ? -6.789 -9.825 13.087 1.00 93.81 86 VAL A CA 1
ATOM 640 C C . VAL A 1 86 ? -5.472 -9.219 12.617 1.00 93.81 86 VAL A C 1
ATOM 642 O O . VAL A 1 86 ? -4.632 -9.904 12.030 1.00 93.81 86 VAL A O 1
ATOM 645 N N . VAL A 1 87 ? -5.296 -7.927 12.880 1.00 93.31 87 VAL A N 1
ATOM 646 C CA . VAL A 1 87 ? -4.109 -7.155 12.501 1.00 93.31 87 VAL A CA 1
ATOM 647 C C . VAL A 1 87 ? -3.339 -6.715 13.738 1.00 93.31 87 VAL A C 1
ATOM 649 O O . VAL A 1 87 ? -3.910 -6.493 14.804 1.00 93.31 87 VAL A O 1
ATOM 652 N N . ASN A 1 88 ? -2.025 -6.583 13.587 1.00 89.31 88 ASN A N 1
ATOM 653 C CA . ASN A 1 88 ? -1.146 -6.092 14.641 1.00 89.31 88 ASN A CA 1
ATOM 654 C C . ASN A 1 88 ? -0.603 -4.723 14.244 1.00 89.31 88 ASN A C 1
ATOM 656 O O . ASN A 1 88 ? -0.311 -4.499 13.068 1.00 89.31 88 ASN A O 1
ATOM 660 N N . GLY A 1 89 ? -0.438 -3.843 15.229 1.00 88.69 89 GLY A N 1
ATOM 661 C CA . GLY A 1 89 ? 0.196 -2.550 15.023 1.00 88.69 89 GLY A CA 1
ATOM 662 C C . GLY A 1 89 ? 1.630 -2.699 14.529 1.00 88.69 89 GLY A C 1
ATOM 663 O O . GLY A 1 89 ? 2.377 -3.546 15.023 1.00 88.69 89 GLY A O 1
ATOM 664 N N . VAL A 1 90 ? 2.016 -1.874 13.558 1.00 94.94 90 VAL A N 1
ATOM 665 C CA . VAL A 1 90 ? 3.367 -1.870 12.981 1.00 94.94 90 VAL A CA 1
ATOM 666 C C . VAL A 1 90 ? 3.926 -0.461 12.827 1.00 94.94 90 VAL A C 1
ATOM 668 O O . VAL A 1 90 ? 3.184 0.508 12.667 1.00 94.94 90 VAL A O 1
ATOM 671 N N . TYR A 1 91 ? 5.255 -0.364 12.840 1.00 95.06 91 TYR A N 1
ATOM 672 C CA . TYR A 1 91 ? 6.020 0.876 12.690 1.00 95.06 91 TYR A CA 1
ATOM 673 C C . TYR A 1 91 ? 6.687 0.965 11.311 1.00 95.06 91 TYR A C 1
ATOM 675 O O . TYR A 1 91 ? 7.226 -0.022 10.811 1.00 95.06 91 TYR A O 1
ATOM 683 N N . GLY A 1 92 ? 6.704 2.152 10.702 1.00 96.19 92 GLY A N 1
ATOM 684 C CA . GLY A 1 92 ? 7.431 2.407 9.453 1.00 96.19 92 GLY A CA 1
ATOM 685 C C . GLY A 1 92 ? 6.864 1.645 8.251 1.00 96.19 92 GLY A C 1
ATOM 686 O O . GLY A 1 92 ? 7.608 1.283 7.339 1.00 96.19 92 GLY A O 1
ATOM 687 N N . HIS A 1 93 ? 5.569 1.342 8.282 1.00 97.88 93 HIS A N 1
ATOM 688 C CA . HIS A 1 93 ? 4.824 0.808 7.146 1.00 97.88 93 HIS A CA 1
ATOM 689 C C . HIS A 1 93 ? 4.461 1.942 6.175 1.00 97.88 93 HIS A C 1
ATOM 691 O O . HIS A 1 93 ? 4.698 3.115 6.463 1.00 97.88 93 HIS A O 1
ATOM 697 N N . THR A 1 94 ? 3.875 1.604 5.030 1.00 98.50 94 THR A N 1
ATOM 698 C CA . THR A 1 94 ? 3.297 2.590 4.105 1.00 98.50 94 THR A CA 1
ATOM 699 C C . THR A 1 94 ? 1.822 2.310 3.865 1.00 98.50 94 THR A C 1
ATOM 701 O O . THR A 1 94 ? 1.377 1.174 4.036 1.00 98.50 94 THR A O 1
ATOM 704 N N . ALA A 1 95 ? 1.059 3.340 3.495 1.00 98.31 95 ALA A N 1
ATOM 705 C CA . ALA A 1 95 ? -0.352 3.216 3.165 1.00 98.31 95 ALA A CA 1
ATOM 706 C C . ALA A 1 95 ? -0.703 4.043 1.923 1.00 98.31 95 ALA A C 1
ATOM 708 O O . ALA A 1 95 ? -0.222 5.165 1.764 1.00 98.31 95 ALA A O 1
ATOM 709 N N . VAL A 1 96 ? -1.561 3.501 1.057 1.00 98.44 96 VAL A N 1
ATOM 710 C CA . VAL A 1 96 ? -2.130 4.206 -0.101 1.00 98.44 96 VAL A CA 1
ATOM 711 C C . VAL A 1 96 ? -3.635 3.983 -0.159 1.00 98.44 96 VAL A C 1
ATOM 713 O O . VAL A 1 96 ? -4.109 2.886 0.121 1.00 98.44 96 VAL A O 1
ATOM 716 N N . TRP A 1 97 ? -4.399 5.010 -0.522 1.00 98.06 97 TRP A N 1
ATOM 717 C CA . TRP A 1 97 ? -5.841 4.892 -0.728 1.00 98.06 97 TRP A CA 1
ATOM 718 C C . TRP A 1 97 ? -6.155 4.743 -2.209 1.00 98.06 97 TRP A C 1
ATOM 720 O O . TRP A 1 97 ? -5.670 5.526 -3.025 1.00 98.06 97 TRP A O 1
ATOM 730 N N . ASP A 1 98 ? -6.971 3.746 -2.541 1.00 96.31 98 ASP A N 1
ATOM 731 C CA . ASP A 1 98 ? -7.487 3.551 -3.886 1.00 96.31 98 ASP A CA 1
ATOM 732 C C . ASP A 1 98 ? -8.970 3.947 -3.961 1.00 96.31 98 ASP A C 1
ATOM 734 O O . ASP A 1 98 ? -9.819 3.273 -3.365 1.00 96.31 98 ASP A O 1
ATOM 738 N N . PRO A 1 99 ? 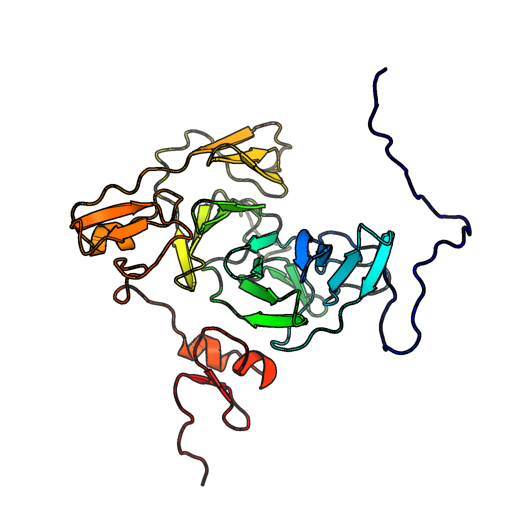-9.318 5.000 -4.721 1.00 93.62 99 PRO A N 1
ATOM 739 C CA . PRO A 1 99 ? -10.706 5.409 -4.889 1.00 93.62 99 PRO A CA 1
ATOM 740 C C . PRO A 1 99 ? -11.547 4.362 -5.627 1.00 93.62 99 PRO A C 1
ATOM 742 O O . PRO A 1 99 ? -12.749 4.286 -5.382 1.00 93.62 99 PRO A O 1
ATOM 745 N N . SER A 1 100 ? -10.947 3.542 -6.502 1.00 91.25 100 SER A N 1
ATOM 746 C CA . SER A 1 100 ? -11.703 2.579 -7.316 1.00 91.25 100 SER A CA 1
ATOM 747 C C . SER A 1 100 ? -12.276 1.430 -6.480 1.00 91.25 100 SER A C 1
ATOM 749 O O . SER A 1 100 ? -13.406 0.998 -6.702 1.00 91.25 100 SER A O 1
ATOM 751 N N . THR A 1 101 ? -11.533 0.982 -5.467 1.00 93.81 101 THR A N 1
ATOM 752 C CA . THR A 1 101 ? -11.973 -0.039 -4.506 1.00 93.81 101 THR A CA 1
ATOM 753 C C . THR A 1 101 ? -12.519 0.555 -3.208 1.00 93.81 101 THR A C 1
ATOM 755 O O . THR A 1 101 ? -13.137 -0.164 -2.424 1.00 93.81 101 THR A O 1
ATOM 758 N N . SER A 1 102 ? -12.310 1.856 -2.967 1.00 95.81 102 SER A N 1
ATOM 759 C CA . SER A 1 102 ? -12.559 2.518 -1.678 1.00 95.81 102 SER A CA 1
ATOM 760 C C . SER A 1 102 ? -11.810 1.864 -0.509 1.00 95.81 102 SER A C 1
ATOM 762 O O . SER A 1 102 ? -12.276 1.905 0.630 1.00 95.81 102 SER A O 1
ATOM 764 N N . LEU A 1 103 ? -10.656 1.250 -0.778 1.00 98.00 103 LEU A N 1
ATOM 765 C CA . LEU A 1 103 ? -9.823 0.592 0.225 1.00 98.00 103 LEU A CA 1
ATOM 766 C C . LEU A 1 103 ? -8.518 1.352 0.432 1.00 98.00 103 LEU A C 1
ATOM 768 O O . LEU A 1 103 ? -7.943 1.922 -0.494 1.00 98.00 103 LEU A O 1
ATOM 772 N N . VAL A 1 104 ? -8.019 1.311 1.661 1.00 98.62 104 VAL A N 1
ATOM 773 C CA . VAL A 1 104 ? -6.634 1.660 1.970 1.00 98.62 104 VAL A CA 1
ATOM 774 C C . VAL A 1 104 ? -5.810 0.384 1.937 1.00 98.62 104 VAL A C 1
ATOM 776 O O . VAL A 1 104 ? -6.207 -0.604 2.548 1.00 98.62 104 VAL A O 1
ATOM 779 N N . TYR A 1 105 ? -4.675 0.406 1.250 1.00 98.62 105 TYR A N 1
ATOM 780 C CA . TYR A 1 105 ? -3.695 -0.673 1.170 1.00 98.62 105 TYR A CA 1
ATOM 781 C C . TYR A 1 105 ? -2.504 -0.320 2.049 1.00 98.62 105 TYR A C 1
ATOM 783 O O . TYR A 1 105 ? -1.897 0.727 1.851 1.00 98.62 105 TYR A O 1
ATOM 791 N N . ILE A 1 106 ? -2.180 -1.183 3.010 1.00 98.56 106 ILE A N 1
ATOM 792 C CA . ILE A 1 106 ? -1.130 -0.971 4.003 1.00 98.56 106 ILE A CA 1
ATOM 793 C C . ILE A 1 106 ? -0.081 -2.064 3.828 1.00 98.56 106 ILE A C 1
ATOM 795 O O . ILE A 1 106 ? -0.408 -3.250 3.931 1.00 98.56 106 ILE A O 1
ATOM 799 N N . HIS A 1 107 ? 1.169 -1.678 3.575 1.00 98.31 107 HIS A N 1
ATOM 800 C CA . HIS A 1 107 ? 2.247 -2.615 3.278 1.00 98.31 107 HIS A CA 1
ATOM 801 C C . HIS A 1 107 ? 3.417 -2.526 4.261 1.00 98.31 107 HIS A C 1
ATOM 803 O O . HIS A 1 107 ? 3.935 -1.448 4.567 1.00 98.31 107 HIS A O 1
ATOM 809 N N . GLY A 1 108 ? 3.875 -3.706 4.676 1.00 97.12 108 GLY A N 1
ATOM 810 C CA . GLY A 1 108 ? 5.119 -3.910 5.398 1.00 97.12 108 GLY A CA 1
ATOM 811 C C . GLY A 1 108 ? 5.104 -3.319 6.802 1.00 97.12 108 GLY A C 1
ATOM 812 O O . GLY A 1 108 ? 4.070 -3.253 7.462 1.00 97.12 108 GLY A O 1
ATOM 813 N N . GLY A 1 109 ? 6.279 -2.901 7.257 1.00 95.69 109 GLY A N 1
ATOM 814 C CA . GLY A 1 109 ? 6.500 -2.362 8.590 1.00 95.69 109 GLY A CA 1
ATOM 815 C C . GLY A 1 109 ? 7.253 -3.320 9.505 1.00 95.69 109 GLY A C 1
ATOM 816 O O . GLY A 1 109 ? 7.555 -4.464 9.163 1.00 95.69 109 GLY A O 1
ATOM 817 N N . LEU A 1 110 ? 7.578 -2.802 10.681 1.00 92.88 110 LEU A N 1
ATOM 818 C CA . LEU A 1 110 ? 8.218 -3.513 11.772 1.00 92.88 110 LEU A CA 1
ATOM 819 C C . LEU A 1 110 ? 7.152 -3.872 12.809 1.00 92.88 110 LEU A C 1
ATOM 821 O O . LEU A 1 110 ? 6.499 -2.985 13.364 1.00 92.88 110 LEU A O 1
ATOM 825 N N . LYS A 1 111 ? 6.975 -5.169 13.054 1.00 90.50 111 LYS A N 1
ATOM 826 C CA . LYS A 1 111 ? 6.128 -5.711 14.116 1.00 90.50 111 LYS A CA 1
ATOM 827 C C . LYS A 1 111 ? 6.995 -6.024 15.331 1.00 90.50 111 LYS A C 1
ATOM 829 O O . LYS A 1 111 ? 8.035 -6.664 15.185 1.00 90.50 111 LYS A O 1
ATOM 834 N N . SER A 1 112 ? 6.552 -5.616 16.514 1.00 85.81 112 SER A N 1
ATOM 835 C CA . SER A 1 112 ? 7.200 -5.985 17.774 1.00 85.81 112 SER A CA 1
ATOM 836 C C . SER A 1 112 ? 6.438 -7.118 18.457 1.00 85.81 112 SER A C 1
ATOM 838 O O . SER A 1 112 ? 5.220 -7.046 18.622 1.00 85.81 112 SER A O 1
ATOM 840 N N . GLU A 1 113 ? 7.154 -8.179 18.821 1.00 79.69 113 GLU A N 1
ATOM 841 C CA . GLU A 1 113 ? 6.646 -9.333 19.560 1.00 79.69 113 GLU A CA 1
ATOM 842 C C . GLU A 1 113 ? 7.575 -9.614 20.747 1.00 79.69 113 GLU A C 1
ATOM 844 O O . GLU A 1 113 ? 8.645 -10.213 20.606 1.00 79.69 113 GLU A O 1
ATOM 849 N N . GLY A 1 114 ? 7.180 -9.160 21.938 1.00 79.12 114 GLY A N 1
ATOM 850 C CA . GLY A 1 114 ? 8.012 -9.277 23.136 1.00 79.12 114 GLY A CA 1
ATOM 851 C C . GLY A 1 114 ? 9.314 -8.485 22.994 1.00 79.12 114 GLY A C 1
ATOM 852 O O . GLY A 1 114 ? 9.286 -7.271 22.828 1.00 79.12 114 GLY A O 1
ATOM 853 N N . SER A 1 115 ? 10.457 -9.171 23.069 1.00 74.25 115 SER A N 1
ATOM 854 C CA . SER A 1 115 ? 11.789 -8.571 22.903 1.00 74.25 115 SER A CA 1
ATOM 855 C C . SER A 1 115 ? 12.275 -8.524 21.451 1.00 74.25 115 SER A C 1
ATOM 857 O O . SER A 1 115 ? 13.341 -7.968 21.191 1.00 74.25 115 SER A O 1
ATOM 859 N N . ASN A 1 116 ? 11.540 -9.133 20.514 1.00 79.88 116 ASN A N 1
ATOM 860 C CA . ASN A 1 116 ? 11.985 -9.311 19.137 1.00 79.88 116 ASN A CA 1
ATOM 861 C C . ASN A 1 116 ? 11.189 -8.414 18.190 1.00 79.88 116 ASN A C 1
ATOM 863 O O . ASN A 1 116 ? 9.965 -8.314 18.275 1.00 79.88 116 ASN A O 1
ATOM 867 N N . ASN A 1 117 ? 11.894 -7.797 17.245 1.00 84.50 117 ASN A N 1
ATOM 868 C CA . ASN A 1 117 ? 11.287 -7.003 16.188 1.00 84.50 117 ASN A CA 1
ATOM 869 C C . ASN A 1 117 ? 11.467 -7.726 14.855 1.00 84.50 117 ASN A C 1
ATOM 871 O O . ASN A 1 117 ? 12.575 -8.131 14.510 1.00 84.50 117 ASN A O 1
ATOM 875 N N . HIS A 1 118 ? 10.381 -7.857 14.102 1.00 88.94 118 HIS A N 1
ATOM 876 C CA . HIS A 1 118 ? 10.363 -8.542 12.818 1.00 88.94 118 HIS A CA 1
ATOM 877 C C . HIS A 1 118 ? 9.829 -7.598 11.748 1.00 88.94 118 HIS A C 1
ATOM 879 O O . HIS A 1 118 ? 8.736 -7.044 11.872 1.00 88.94 118 HIS A O 1
ATOM 885 N N . VAL A 1 119 ? 10.589 -7.422 10.675 1.00 92.19 119 VAL A N 1
ATOM 886 C CA . VAL A 1 119 ? 10.098 -6.785 9.459 1.00 92.19 119 VAL A CA 1
ATOM 887 C C . VAL A 1 119 ? 9.173 -7.774 8.761 1.00 92.19 119 VAL A C 1
ATOM 889 O O . VAL A 1 119 ? 9.524 -8.941 8.565 1.00 92.19 119 VAL A O 1
ATOM 892 N N . ILE A 1 120 ? 7.978 -7.316 8.395 1.00 93.75 120 ILE A N 1
ATOM 893 C CA . ILE A 1 120 ? 6.936 -8.175 7.827 1.00 93.75 120 ILE A CA 1
ATOM 894 C C . ILE A 1 120 ? 6.699 -7.883 6.337 1.00 93.75 120 ILE A C 1
ATOM 896 O O . ILE A 1 120 ? 6.879 -6.749 5.889 1.00 93.75 120 ILE A O 1
ATOM 900 N N . PRO A 1 121 ? 6.279 -8.885 5.541 1.00 95.44 121 PRO A N 1
ATOM 901 C CA . PRO A 1 121 ? 5.944 -8.709 4.127 1.00 95.44 121 PRO A CA 1
ATOM 902 C C . PRO A 1 121 ? 4.453 -8.445 3.883 1.00 95.44 121 PRO A C 1
ATOM 904 O O . PRO A 1 121 ? 4.013 -8.418 2.735 1.00 95.44 121 PRO A O 1
ATOM 907 N N . HIS A 1 122 ? 3.653 -8.315 4.942 1.00 96.00 122 HIS A N 1
ATOM 908 C CA . HIS A 1 122 ? 2.199 -8.319 4.830 1.00 96.00 122 HIS A CA 1
ATOM 909 C C . HIS A 1 122 ? 1.679 -7.153 3.984 1.00 96.00 122 HIS A C 1
ATOM 911 O O . HIS A 1 122 ? 2.221 -6.044 4.000 1.00 96.00 122 HIS A O 1
ATOM 917 N N . LEU A 1 123 ? 0.599 -7.429 3.260 1.00 97.88 123 LEU A N 1
ATOM 918 C CA . LEU A 1 123 ? -0.265 -6.430 2.661 1.00 97.88 123 LEU A CA 1
ATOM 919 C C . LEU A 1 123 ? -1.653 -6.635 3.255 1.00 97.88 123 LEU A C 1
ATOM 921 O O . LEU A 1 123 ? -2.224 -7.722 3.168 1.00 97.88 123 LEU A O 1
ATOM 925 N N . ILE A 1 124 ? -2.185 -5.602 3.888 1.00 97.88 124 ILE A N 1
ATOM 926 C CA . ILE A 1 124 ? -3.531 -5.621 4.453 1.00 97.88 124 ILE A CA 1
ATOM 927 C C . ILE A 1 124 ? -4.335 -4.478 3.857 1.00 97.88 124 ILE A C 1
ATOM 929 O O . ILE A 1 124 ? -3.784 -3.475 3.410 1.00 97.88 124 ILE A O 1
ATOM 933 N N . THR A 1 125 ? -5.649 -4.642 3.843 1.00 98.50 125 THR A N 1
ATOM 934 C CA . THR A 1 125 ? -6.578 -3.618 3.372 1.00 98.50 125 THR A CA 1
ATOM 935 C C . THR A 1 125 ? -7.531 -3.202 4.472 1.00 98.50 125 THR A C 1
ATOM 937 O O . THR A 1 125 ? -7.990 -4.055 5.229 1.00 98.50 125 THR A O 1
ATOM 940 N N . TYR A 1 126 ? -7.832 -1.909 4.532 1.00 98.56 126 TYR A N 1
ATOM 941 C CA . TYR A 1 126 ? -8.825 -1.321 5.423 1.00 98.56 126 TYR A CA 1
ATOM 942 C C . TYR A 1 126 ? -9.924 -0.656 4.608 1.00 98.56 126 TYR A C 1
ATOM 944 O O . TYR A 1 126 ? -9.641 0.163 3.732 1.00 98.56 126 TYR A O 1
ATOM 952 N N . ASN A 1 127 ? -11.177 -0.977 4.911 1.00 97.94 127 ASN A N 1
ATOM 953 C CA . ASN A 1 127 ? -12.312 -0.242 4.373 1.00 97.94 127 ASN A CA 1
ATOM 954 C C . ASN A 1 127 ? -12.747 0.846 5.377 1.00 97.94 127 ASN A C 1
ATOM 956 O O . ASN A 1 127 ? -13.282 0.495 6.432 1.00 97.94 127 ASN A O 1
ATOM 960 N N . PRO A 1 128 ? -12.583 2.147 5.069 1.00 97.00 128 PRO A N 1
ATOM 961 C CA . PRO A 1 128 ? -12.960 3.233 5.974 1.00 97.00 128 PRO A CA 1
ATOM 962 C C . PRO A 1 128 ? -14.472 3.367 6.186 1.00 97.00 128 PRO A C 1
ATOM 964 O O . PRO A 1 128 ? -14.896 3.937 7.184 1.00 97.00 128 PRO A O 1
ATOM 967 N N . ASN A 1 129 ? -15.301 2.843 5.279 1.00 95.94 129 ASN A N 1
ATOM 968 C CA . ASN A 1 129 ? -16.758 2.899 5.408 1.00 95.94 129 ASN A CA 1
ATOM 969 C C . ASN A 1 129 ? -17.294 1.798 6.327 1.00 95.94 129 ASN A C 1
ATOM 971 O O . ASN A 1 129 ? -18.251 2.021 7.063 1.00 95.94 129 ASN A O 1
ATOM 975 N N . THR A 1 130 ? -16.696 0.604 6.283 1.00 96.38 130 THR A N 1
ATOM 976 C CA . THR A 1 130 ? -17.177 -0.555 7.053 1.00 96.38 130 THR A CA 1
ATOM 977 C C . THR A 1 130 ? -16.317 -0.890 8.266 1.00 96.38 130 THR A C 1
ATOM 979 O O . THR A 1 130 ? -16.732 -1.722 9.072 1.00 96.38 130 THR A O 1
ATOM 982 N N . HIS A 1 131 ? -15.132 -0.284 8.383 1.00 96.94 131 HIS A N 1
ATOM 983 C CA . HIS A 1 131 ? -14.116 -0.567 9.404 1.00 96.94 131 HIS A CA 1
ATOM 984 C C . HIS A 1 131 ? -13.672 -2.034 9.414 1.00 96.94 131 HIS A C 1
ATOM 986 O O . HIS A 1 131 ? -13.467 -2.639 10.466 1.00 96.94 131 HIS A O 1
ATOM 992 N N . ILE A 1 132 ? -13.567 -2.630 8.223 1.00 97.50 132 ILE A N 1
ATOM 993 C CA . ILE A 1 132 ? -13.189 -4.037 8.047 1.00 97.50 132 ILE A CA 1
ATOM 994 C C . ILE A 1 132 ? -11.755 -4.123 7.531 1.00 97.50 132 ILE A C 1
ATOM 996 O O . ILE A 1 132 ? -11.426 -3.526 6.504 1.00 97.50 132 ILE A O 1
ATOM 1000 N N . TRP A 1 133 ? -10.940 -4.913 8.225 1.00 98.19 133 TRP A N 1
ATOM 1001 C CA . TRP A 1 133 ? -9.631 -5.361 7.773 1.00 98.19 133 TRP A CA 1
ATOM 1002 C C . TRP A 1 133 ? -9.742 -6.618 6.916 1.00 98.19 133 TRP A C 1
ATOM 1004 O O . TRP A 1 133 ? -10.546 -7.512 7.193 1.00 98.19 133 TRP A O 1
ATOM 1014 N N . SER A 1 134 ? -8.908 -6.726 5.888 1.00 97.88 134 SER A N 1
ATOM 1015 C CA . SER A 1 134 ? -8.773 -7.947 5.087 1.00 97.88 134 SER A CA 1
ATOM 1016 C C . SER A 1 134 ? -7.336 -8.162 4.635 1.00 97.88 134 SER A C 1
ATOM 1018 O O . SER A 1 134 ? -6.656 -7.202 4.266 1.00 97.88 134 SER A O 1
ATOM 1020 N N . LEU A 1 135 ? -6.878 -9.412 4.642 1.00 97.56 135 LEU A N 1
ATOM 1021 C CA . LEU A 1 135 ? -5.531 -9.781 4.208 1.00 97.56 135 LEU A CA 1
ATOM 1022 C C . LEU A 1 135 ? -5.455 -9.871 2.678 1.00 97.56 135 LEU A C 1
ATOM 1024 O O . LEU A 1 135 ? -6.382 -10.359 2.028 1.00 97.56 135 LEU A O 1
ATOM 1028 N N . ARG A 1 136 ? -4.340 -9.408 2.117 1.00 96.56 136 ARG A N 1
ATOM 1029 C CA . ARG A 1 136 ? -3.978 -9.521 0.698 1.00 96.56 136 ARG A CA 1
ATOM 1030 C C . ARG A 1 136 ? -2.658 -10.254 0.573 1.00 96.56 136 ARG A C 1
ATOM 1032 O O . ARG A 1 136 ? -1.937 -10.402 1.561 1.00 96.56 136 ARG A O 1
ATOM 1039 N N . ARG A 1 137 ? -2.310 -10.688 -0.640 1.00 95.19 137 ARG A N 1
ATOM 1040 C CA . ARG A 1 137 ? -1.092 -11.484 -0.822 1.00 95.19 137 ARG A CA 1
ATOM 1041 C C . ARG A 1 137 ? 0.138 -10.726 -0.325 1.00 95.19 137 ARG A C 1
ATOM 1043 O O . ARG A 1 137 ? 0.317 -9.559 -0.684 1.00 95.19 137 ARG A O 1
ATOM 1050 N N . PRO A 1 138 ? 0.992 -11.365 0.492 1.00 95.38 138 PRO A N 1
ATOM 1051 C CA . PRO A 1 138 ? 2.183 -10.714 1.010 1.00 95.38 138 PRO A CA 1
ATOM 1052 C C . PRO A 1 138 ? 3.190 -10.466 -0.114 1.00 95.38 138 PRO A C 1
ATOM 1054 O O . PRO A 1 138 ? 3.232 -11.195 -1.109 1.00 95.38 138 PRO A O 1
ATOM 1057 N N . ALA A 1 139 ? 4.022 -9.441 0.058 1.00 95.00 139 ALA A N 1
ATOM 1058 C CA . ALA A 1 139 ? 5.134 -9.199 -0.847 1.00 95.00 139 ALA A CA 1
ATOM 1059 C C . ALA A 1 139 ? 6.180 -10.325 -0.741 1.00 95.00 139 ALA A C 1
ATOM 1061 O O . ALA A 1 139 ? 6.303 -10.959 0.307 1.00 95.00 139 ALA A O 1
ATOM 1062 N N . PRO A 1 140 ? 7.003 -10.545 -1.779 1.00 90.81 140 PRO A N 1
ATOM 1063 C CA . PRO A 1 140 ? 8.055 -11.561 -1.728 1.00 90.81 140 PRO A CA 1
ATOM 1064 C C . PRO A 1 140 ? 9.132 -11.297 -0.665 1.00 90.81 140 PRO A C 1
ATOM 1066 O O . PRO A 1 140 ? 9.747 -12.238 -0.172 1.00 90.81 140 PRO A O 1
ATOM 1069 N N . VAL A 1 141 ? 9.380 -10.024 -0.332 1.00 90.56 141 VAL A N 1
ATOM 1070 C CA . VAL A 1 141 ? 10.441 -9.603 0.595 1.00 90.56 141 VAL A CA 1
ATOM 1071 C C . VAL A 1 141 ? 9.864 -8.631 1.631 1.00 90.56 141 VAL A C 1
ATOM 1073 O O . VAL A 1 141 ? 9.264 -7.627 1.225 1.00 90.56 141 VAL A O 1
ATOM 1076 N N . PRO A 1 142 ? 10.044 -8.888 2.944 1.00 93.62 142 PRO A N 1
ATOM 1077 C CA . PRO A 1 142 ? 9.609 -7.981 4.002 1.00 93.62 142 PRO A CA 1
ATOM 1078 C C . PRO A 1 142 ? 10.354 -6.650 3.936 1.00 93.62 142 PRO A C 1
ATOM 1080 O O . PRO A 1 142 ? 11.521 -6.612 3.551 1.00 93.62 142 PRO A O 1
ATOM 1083 N N . ARG A 1 143 ? 9.689 -5.550 4.306 1.00 94.75 143 ARG A N 1
ATOM 1084 C CA . ARG A 1 143 ? 10.322 -4.223 4.333 1.00 94.75 143 ARG A CA 1
ATOM 1085 C C . ARG A 1 143 ? 9.649 -3.232 5.273 1.00 94.75 143 ARG A C 1
ATOM 1087 O O . ARG A 1 143 ? 8.440 -3.274 5.466 1.00 94.75 143 ARG A O 1
ATOM 1094 N N . PHE A 1 144 ? 10.417 -2.269 5.774 1.00 95.88 144 PHE A N 1
ATOM 1095 C CA . PHE A 1 144 ? 9.928 -1.087 6.497 1.00 95.88 144 PHE A CA 1
ATOM 1096 C C . PHE A 1 144 ? 10.736 0.162 6.105 1.00 95.88 144 PHE A C 1
ATOM 1098 O O . PHE A 1 144 ? 11.776 0.049 5.454 1.00 95.88 144 PHE A O 1
ATOM 1105 N N . LEU A 1 145 ? 10.230 1.356 6.431 1.00 96.69 145 LEU A N 1
ATOM 1106 C CA . LEU A 1 145 ? 10.773 2.660 6.012 1.00 96.69 145 LEU A CA 1
ATOM 1107 C C . LEU A 1 145 ? 10.983 2.771 4.489 1.00 96.69 145 LEU A C 1
ATOM 1109 O O . LEU A 1 145 ? 11.904 3.439 4.013 1.00 96.69 145 LEU A O 1
ATOM 1113 N N . HIS A 1 146 ? 10.151 2.074 3.720 1.00 97.88 146 HIS A N 1
ATOM 1114 C CA . HIS A 1 146 ? 10.034 2.242 2.276 1.00 97.88 146 HIS A CA 1
ATOM 1115 C C . HIS A 1 146 ? 9.041 3.369 1.976 1.00 97.88 146 HIS A C 1
ATOM 1117 O O . HIS A 1 146 ? 8.371 3.865 2.879 1.00 97.88 146 HIS A O 1
ATOM 1123 N N . SER A 1 147 ? 8.921 3.754 0.710 1.00 98.00 147 SER A N 1
ATOM 1124 C CA . SER A 1 147 ? 7.807 4.579 0.243 1.00 98.00 147 SER A CA 1
ATOM 1125 C C . SER A 1 147 ? 6.929 3.796 -0.719 1.00 98.00 147 SER A C 1
ATOM 1127 O O . SER A 1 147 ? 7.427 2.981 -1.501 1.00 98.00 147 SER A O 1
ATOM 1129 N N . SER A 1 148 ? 5.632 4.092 -0.697 1.00 98.25 148 SER A N 1
ATOM 1130 C CA . SER A 1 148 ? 4.681 3.573 -1.670 1.00 98.25 148 SER A CA 1
ATOM 1131 C C . SER A 1 148 ? 3.817 4.675 -2.254 1.00 98.25 148 SER A C 1
ATOM 1133 O O . SER A 1 148 ? 3.448 5.607 -1.543 1.00 98.25 148 SER A O 1
ATOM 1135 N N . VAL A 1 149 ? 3.430 4.528 -3.515 1.00 98.00 149 VAL A N 1
ATOM 1136 C CA . VAL A 1 149 ? 2.450 5.401 -4.164 1.00 98.00 149 VAL A CA 1
ATOM 1137 C C . VAL A 1 149 ? 1.467 4.590 -4.995 1.00 98.00 149 VAL A C 1
ATOM 1139 O O . VAL A 1 149 ? 1.808 3.516 -5.483 1.00 98.00 149 VAL A O 1
ATOM 1142 N N . LEU A 1 150 ? 0.260 5.116 -5.191 1.00 96.69 150 LEU A N 1
ATOM 1143 C CA . LEU A 1 150 ? -0.718 4.542 -6.108 1.00 96.69 150 LEU A CA 1
ATOM 1144 C C . LEU A 1 150 ? -0.719 5.325 -7.422 1.00 96.69 150 LEU A C 1
ATOM 1146 O O . LEU A 1 150 ? -1.036 6.512 -7.432 1.00 96.69 150 LEU A O 1
ATOM 1150 N N . VAL A 1 151 ? -0.369 4.675 -8.532 1.00 94.75 151 VAL A N 1
ATOM 1151 C CA . VAL A 1 151 ? -0.381 5.306 -9.860 1.00 94.75 151 VAL A CA 1
ATOM 1152 C C . VAL A 1 151 ? -0.536 4.257 -10.962 1.00 94.75 151 VAL A C 1
ATOM 1154 O O . VAL A 1 151 ? -0.010 3.152 -10.866 1.00 94.75 151 VAL A O 1
ATOM 1157 N N . GLY A 1 152 ? -1.284 4.580 -12.023 1.00 91.50 152 GLY A N 1
ATOM 1158 C CA . GLY A 1 152 ? -1.424 3.698 -13.189 1.00 91.50 152 GLY A CA 1
ATOM 1159 C C . GLY A 1 152 ? -2.022 2.320 -12.877 1.00 91.50 152 GLY A C 1
ATOM 1160 O O . GLY A 1 152 ? -1.637 1.342 -13.513 1.00 91.50 152 GLY A O 1
ATOM 1161 N N . GLY A 1 153 ? -2.909 2.229 -11.878 1.00 91.56 153 GLY A N 1
ATOM 1162 C CA . GLY A 1 153 ? -3.545 0.977 -11.441 1.00 91.56 153 GLY A CA 1
ATOM 1163 C C . GLY A 1 153 ? -2.671 0.067 -10.573 1.00 91.56 153 GLY A C 1
ATOM 1164 O O . GLY A 1 153 ? -3.097 -1.038 -10.240 1.00 91.56 153 GLY A O 1
ATOM 1165 N N . LEU A 1 154 ? -1.465 0.511 -10.203 1.00 95.31 154 LEU A N 1
ATOM 1166 C CA . LEU A 1 154 ? -0.522 -0.249 -9.386 1.00 95.31 154 LEU A CA 1
ATOM 1167 C C . LEU A 1 154 ? -0.142 0.522 -8.119 1.00 95.31 154 LEU A C 1
ATOM 1169 O O . LEU A 1 154 ? 0.075 1.735 -8.153 1.00 95.31 154 LEU A O 1
ATOM 1173 N N . MET A 1 155 ? 0.020 -0.198 -7.012 1.00 97.62 155 MET A N 1
ATOM 1174 C CA . MET A 1 155 ? 0.756 0.299 -5.853 1.00 97.62 155 MET A CA 1
ATOM 1175 C C . MET A 1 155 ? 2.249 0.071 -6.102 1.00 97.62 155 MET A C 1
ATOM 1177 O O . MET A 1 155 ? 2.727 -1.060 -6.075 1.00 97.62 155 MET A O 1
ATOM 1181 N N . LEU A 1 156 ? 2.985 1.144 -6.365 1.00 97.12 156 LEU A N 1
ATOM 1182 C CA . LEU A 1 156 ? 4.430 1.133 -6.560 1.00 97.12 156 LEU A CA 1
ATOM 1183 C C . LEU A 1 156 ? 5.139 1.251 -5.213 1.00 97.12 156 LEU A C 1
ATOM 1185 O O . LEU A 1 156 ? 4.778 2.112 -4.417 1.00 97.12 156 LEU A O 1
ATOM 1189 N N . VAL A 1 157 ? 6.155 0.423 -4.966 1.00 97.50 157 VAL A N 1
ATOM 1190 C CA . VAL A 1 157 ? 6.891 0.362 -3.695 1.00 97.50 157 VAL A CA 1
ATOM 1191 C C . VAL A 1 157 ? 8.392 0.372 -3.953 1.00 97.50 157 VAL A C 1
ATOM 1193 O O . VAL A 1 157 ? 8.918 -0.531 -4.604 1.00 97.50 157 VAL A O 1
ATOM 1196 N N . PHE A 1 158 ? 9.092 1.363 -3.401 1.00 96.19 158 PHE A N 1
ATOM 1197 C CA . PHE A 1 158 ? 10.523 1.552 -3.629 1.00 96.19 158 PHE A CA 1
ATOM 1198 C C . PHE A 1 158 ? 11.340 1.519 -2.334 1.00 96.19 158 PHE A C 1
ATOM 1200 O O . PHE A 1 158 ? 10.979 2.128 -1.324 1.00 96.19 158 PHE A O 1
ATOM 1207 N N . GLY A 1 159 ? 12.473 0.819 -2.394 1.00 94.88 159 GLY A N 1
ATOM 1208 C CA . GLY A 1 159 ? 13.501 0.778 -1.361 1.00 94.88 159 GLY A CA 1
ATOM 1209 C C . GLY A 1 159 ? 13.006 0.274 -0.006 1.00 94.88 159 GLY A C 1
ATOM 1210 O O . GLY A 1 159 ? 12.203 -0.660 0.074 1.00 94.88 159 GLY A O 1
ATOM 1211 N N . GLY A 1 160 ? 13.514 0.890 1.061 1.00 94.88 160 GLY A N 1
ATOM 1212 C CA . GLY A 1 160 ? 13.287 0.475 2.445 1.00 94.88 160 GLY A CA 1
ATOM 1213 C C . GLY A 1 160 ? 14.390 -0.429 2.984 1.00 94.88 160 GLY A C 1
ATOM 1214 O O . GLY A 1 160 ? 15.375 -0.717 2.302 1.00 94.88 160 GLY A O 1
ATOM 1215 N N . ASN A 1 161 ? 14.222 -0.853 4.231 1.00 92.19 161 ASN A N 1
ATOM 1216 C CA . ASN A 1 161 ? 15.082 -1.829 4.887 1.00 92.19 161 ASN A CA 1
ATOM 1217 C C . ASN A 1 161 ? 14.393 -3.199 4.875 1.00 92.19 161 ASN A C 1
ATOM 1219 O O . ASN A 1 161 ? 13.251 -3.311 5.320 1.00 92.19 161 ASN A O 1
ATOM 1223 N N . THR A 1 162 ? 15.083 -4.210 4.351 1.00 88.56 162 THR A N 1
ATOM 1224 C CA . THR A 1 162 ? 14.587 -5.580 4.144 1.00 88.56 162 THR A CA 1
ATOM 1225 C C . THR A 1 162 ? 15.178 -6.603 5.121 1.00 88.56 162 THR A C 1
ATOM 1227 O O . THR A 1 162 ? 14.935 -7.801 4.978 1.00 88.56 162 THR A O 1
ATOM 1230 N N . HIS A 1 163 ? 15.968 -6.161 6.103 1.00 80.94 163 HIS A N 1
ATOM 1231 C CA . HIS A 1 163 ? 16.690 -7.033 7.027 1.00 80.94 163 HIS A CA 1
ATOM 1232 C C . HIS A 1 163 ? 16.046 -7.073 8.419 1.00 80.94 163 HIS A C 1
ATOM 1234 O O . HIS A 1 163 ? 15.635 -6.045 8.952 1.00 80.94 163 HIS A O 1
ATOM 1240 N N . ASN A 1 164 ? 16.028 -8.270 9.016 1.00 71.38 164 ASN A N 1
ATOM 1241 C CA . ASN A 1 164 ? 15.557 -8.520 10.386 1.00 71.38 164 ASN A CA 1
ATOM 1242 C C . ASN A 1 164 ? 16.684 -8.547 11.433 1.00 71.38 164 ASN A C 1
ATOM 1244 O O . ASN A 1 164 ? 16.397 -8.590 12.626 1.00 71.38 164 ASN A O 1
ATOM 1248 N N . ASP A 1 165 ? 17.951 -8.536 11.014 1.00 64.06 165 ASP A N 1
ATOM 1249 C CA . ASP A 1 165 ? 19.084 -8.708 11.925 1.00 64.06 165 ASP A CA 1
ATOM 1250 C C . ASP A 1 165 ? 19.451 -7.403 12.640 1.00 64.06 165 ASP A C 1
ATOM 1252 O O . ASP A 1 165 ? 19.788 -6.398 12.013 1.00 64.06 165 ASP A O 1
ATOM 1256 N N . THR A 1 166 ? 19.436 -7.436 13.973 1.00 54.44 166 THR A N 1
ATOM 1257 C CA . THR A 1 166 ? 19.732 -6.283 14.837 1.00 54.44 166 THR A CA 1
ATOM 1258 C C . THR A 1 166 ? 21.100 -6.325 15.521 1.00 54.44 166 THR A C 1
ATOM 1260 O O . THR A 1 166 ? 21.386 -5.416 16.295 1.00 54.44 166 THR A O 1
ATOM 1263 N N . ALA A 1 167 ? 21.984 -7.301 15.257 1.00 51.28 167 ALA A N 1
ATOM 1264 C CA . ALA A 1 167 ? 23.224 -7.386 16.048 1.00 51.28 167 ALA A CA 1
ATOM 1265 C C . ALA A 1 167 ? 24.527 -7.833 15.350 1.00 51.28 167 ALA A C 1
ATOM 1267 O O . ALA A 1 167 ? 25.583 -7.387 15.792 1.00 51.28 167 ALA A O 1
ATOM 1268 N N . TYR A 1 168 ? 24.530 -8.652 14.285 1.00 47.69 168 TYR A N 1
ATOM 1269 C CA . TYR A 1 168 ? 25.791 -9.286 13.830 1.00 47.69 168 TYR A CA 1
ATOM 1270 C C . TYR A 1 168 ? 25.921 -9.546 12.320 1.00 47.69 168 TYR A C 1
ATOM 1272 O O . TYR A 1 168 ? 26.317 -10.635 11.907 1.00 47.69 168 TYR A O 1
ATOM 1280 N N . SER A 1 169 ? 25.661 -8.557 11.464 1.00 50.91 169 SER A N 1
ATOM 1281 C CA . SER A 1 169 ? 25.887 -8.731 10.019 1.00 50.91 169 SER A CA 1
ATOM 1282 C C . SER A 1 169 ? 27.115 -7.957 9.546 1.00 50.91 169 SER A C 1
ATOM 1284 O O . SER A 1 169 ? 27.076 -6.747 9.329 1.00 50.91 169 SER A O 1
ATOM 1286 N N . TYR A 1 170 ? 28.214 -8.685 9.339 1.00 46.41 170 TYR A N 1
ATOM 1287 C CA . TYR A 1 170 ? 29.399 -8.223 8.616 1.00 46.41 170 TYR A CA 1
ATOM 1288 C C . TYR A 1 170 ? 29.029 -7.894 7.153 1.00 46.41 170 TYR A C 1
ATOM 1290 O O . TYR A 1 170 ? 29.164 -8.732 6.267 1.00 46.41 170 TYR A O 1
ATOM 1298 N N . GLY A 1 171 ? 28.541 -6.676 6.891 1.00 55.94 171 GLY A N 1
ATOM 1299 C CA . GLY A 1 171 ? 28.388 -6.135 5.533 1.00 55.94 171 GLY A CA 1
ATOM 1300 C C . GLY A 1 171 ? 26.998 -6.219 4.883 1.00 55.94 171 GLY A C 1
ATOM 1301 O O . GLY A 1 171 ? 26.900 -5.975 3.681 1.00 55.94 171 GLY A O 1
ATOM 1302 N N . ALA A 1 172 ? 25.924 -6.516 5.626 1.00 62.06 172 ALA A N 1
ATOM 1303 C CA . ALA A 1 172 ? 24.564 -6.426 5.080 1.00 62.06 172 ALA A CA 1
ATOM 1304 C C . ALA A 1 172 ? 24.132 -4.955 4.910 1.00 62.06 172 ALA A C 1
ATOM 1306 O O . ALA A 1 172 ? 24.257 -4.148 5.832 1.00 62.06 172 ALA A O 1
ATOM 1307 N N . LYS A 1 173 ? 23.626 -4.589 3.725 1.00 70.94 173 LYS A N 1
ATOM 1308 C CA . LYS A 1 173 ? 23.097 -3.243 3.460 1.00 70.94 173 LYS A CA 1
ATOM 1309 C C . LYS A 1 173 ? 21.669 -3.134 4.004 1.00 70.94 173 LYS A C 1
ATOM 1311 O O . LYS A 1 173 ? 20.746 -3.664 3.407 1.00 70.94 173 LYS A O 1
ATOM 1316 N N . CYS A 1 174 ? 21.459 -2.353 5.063 1.00 82.94 174 CYS A N 1
ATOM 1317 C CA . CYS A 1 174 ? 20.130 -2.056 5.632 1.00 82.94 174 CYS A CA 1
ATOM 1318 C C . CYS A 1 174 ? 19.228 -1.172 4.740 1.00 82.94 174 CYS A C 1
ATOM 1320 O O . CYS A 1 174 ? 18.230 -0.629 5.203 1.00 82.94 174 CYS A O 1
ATOM 1322 N N . TYR A 1 175 ? 19.595 -0.959 3.481 1.00 87.88 175 TYR A N 1
ATOM 1323 C CA . TYR A 1 175 ? 18.884 -0.133 2.516 1.00 87.88 175 TYR A CA 1
ATOM 1324 C C . TYR A 1 175 ? 18.833 -0.880 1.187 1.00 87.88 175 TYR A C 1
ATOM 1326 O O . TYR A 1 175 ? 19.847 -1.383 0.704 1.00 87.88 175 TYR A O 1
ATOM 1334 N N . SER A 1 176 ? 17.649 -0.926 0.589 1.00 89.69 176 SER A N 1
ATOM 1335 C CA . SER A 1 176 ? 17.399 -1.633 -0.661 1.00 89.69 176 SER A CA 1
ATOM 1336 C C . SER A 1 176 ? 17.143 -0.660 -1.815 1.00 89.69 176 SER A C 1
ATOM 1338 O O . SER A 1 176 ? 16.668 0.461 -1.614 1.00 89.69 176 SER A O 1
ATOM 1340 N N . ALA A 1 177 ? 17.482 -1.090 -3.031 1.00 90.75 177 ALA A N 1
ATOM 1341 C CA . ALA A 1 177 ? 17.062 -0.471 -4.292 1.00 90.75 177 ALA A CA 1
ATOM 1342 C C . ALA A 1 177 ? 15.884 -1.224 -4.931 1.00 90.75 177 ALA A C 1
ATOM 1344 O O . ALA A 1 177 ? 15.509 -0.922 -6.064 1.00 90.75 177 ALA A O 1
ATOM 1345 N N . ASP A 1 178 ? 15.329 -2.221 -4.234 1.00 90.81 178 ASP A N 1
ATOM 1346 C CA . ASP A 1 178 ? 14.236 -3.028 -4.751 1.00 90.81 178 ASP A CA 1
ATOM 1347 C C . ASP A 1 178 ? 13.056 -2.147 -5.114 1.00 90.81 178 ASP A C 1
ATOM 1349 O O . ASP A 1 178 ? 12.594 -1.323 -4.318 1.00 90.81 178 ASP A O 1
ATOM 1353 N N . PHE A 1 179 ? 12.538 -2.402 -6.305 1.00 92.81 179 PHE A N 1
ATOM 1354 C CA . PHE A 1 179 ? 11.358 -1.751 -6.813 1.00 92.81 179 PHE A CA 1
ATOM 1355 C C . PHE A 1 179 ? 10.349 -2.823 -7.190 1.00 92.81 179 PHE A C 1
ATOM 1357 O O . PHE A 1 179 ? 10.576 -3.609 -8.110 1.00 92.81 179 PHE A O 1
ATOM 1364 N N . ILE A 1 180 ? 9.254 -2.873 -6.446 1.00 94.12 180 ILE A N 1
ATOM 1365 C CA . ILE A 1 180 ? 8.166 -3.819 -6.661 1.00 94.12 180 ILE A CA 1
ATOM 1366 C C . ILE A 1 180 ? 6.868 -3.052 -6.897 1.00 94.12 180 ILE A C 1
ATOM 1368 O O . ILE A 1 180 ? 6.731 -1.890 -6.513 1.00 94.12 180 ILE A O 1
ATOM 1372 N N . ALA A 1 181 ? 5.918 -3.706 -7.541 1.00 95.31 181 ALA A N 1
ATOM 1373 C CA . ALA A 1 181 ? 4.585 -3.183 -7.762 1.00 95.31 181 ALA A CA 1
ATOM 1374 C C . ALA A 1 181 ? 3.554 -4.227 -7.354 1.00 95.31 181 ALA A C 1
ATOM 1376 O O . ALA A 1 181 ? 3.753 -5.417 -7.585 1.00 95.31 181 ALA A O 1
ATOM 1377 N N . TYR A 1 182 ? 2.450 -3.779 -6.779 1.00 96.31 182 TYR A N 1
ATOM 1378 C CA . TYR A 1 182 ? 1.291 -4.609 -6.509 1.00 96.31 182 TYR A CA 1
ATOM 1379 C C . TYR A 1 182 ? 0.137 -4.193 -7.422 1.00 96.31 182 TYR A C 1
ATOM 1381 O O . TYR A 1 182 ? -0.278 -3.032 -7.432 1.00 96.31 182 TYR A O 1
ATOM 1389 N N . ASP A 1 183 ? -0.362 -5.141 -8.209 1.00 94.69 183 ASP A N 1
ATOM 1390 C CA . ASP A 1 183 ? -1.551 -4.974 -9.037 1.00 94.69 183 ASP A CA 1
ATOM 1391 C C . ASP A 1 183 ? -2.792 -5.186 -8.181 1.00 94.69 183 ASP A C 1
ATOM 1393 O O . ASP A 1 183 ? -3.105 -6.302 -7.759 1.00 94.69 183 ASP A O 1
ATOM 1397 N N . ILE A 1 184 ? -3.501 -4.088 -7.938 1.00 93.50 184 ILE A N 1
ATOM 1398 C CA . ILE A 1 184 ? -4.689 -4.056 -7.087 1.00 93.50 184 ILE A CA 1
ATOM 1399 C C . ILE A 1 184 ? -5.823 -4.904 -7.653 1.00 93.50 184 ILE A C 1
ATOM 1401 O O . ILE A 1 184 ? -6.554 -5.534 -6.890 1.00 93.50 184 ILE A O 1
ATOM 1405 N N . THR A 1 185 ? -5.964 -4.933 -8.978 1.00 91.38 185 THR A N 1
ATOM 1406 C CA . THR A 1 185 ? -7.041 -5.674 -9.639 1.00 91.38 185 THR A CA 1
ATOM 1407 C C . THR A 1 185 ? -6.779 -7.175 -9.597 1.00 91.38 185 THR A C 1
ATOM 1409 O O . THR A 1 185 ? -7.711 -7.951 -9.414 1.00 91.38 185 THR A O 1
ATOM 1412 N N . CYS A 1 186 ? -5.517 -7.584 -9.745 1.00 91.81 186 CYS A N 1
ATOM 1413 C CA . CYS A 1 186 ? -5.150 -8.998 -9.809 1.00 91.81 186 CYS A CA 1
ATOM 1414 C C . CYS A 1 186 ? -4.701 -9.601 -8.477 1.00 91.81 186 CYS A C 1
ATOM 1416 O O . CYS A 1 186 ? -4.475 -10.807 -8.437 1.00 91.81 186 CYS A O 1
ATOM 1418 N N . ASP A 1 187 ? -4.553 -8.794 -7.420 1.00 93.62 187 ASP A N 1
ATOM 1419 C CA . ASP A 1 187 ? -4.010 -9.213 -6.121 1.00 93.62 187 ASP A CA 1
ATOM 1420 C C . ASP A 1 187 ? -2.645 -9.898 -6.271 1.00 93.62 187 ASP A C 1
ATOM 1422 O O . ASP A 1 187 ? -2.450 -11.036 -5.856 1.00 93.62 187 ASP A O 1
ATOM 1426 N N . ARG A 1 188 ? -1.692 -9.237 -6.943 1.00 92.12 188 ARG A N 1
ATOM 1427 C CA . ARG A 1 188 ? -0.380 -9.833 -7.253 1.00 92.12 188 ARG A CA 1
ATOM 1428 C C . ARG A 1 188 ? 0.769 -8.850 -7.199 1.00 92.12 188 ARG A C 1
ATOM 1430 O O . ARG A 1 188 ? 0.635 -7.697 -7.591 1.00 92.12 188 ARG A O 1
ATOM 1437 N N . TRP A 1 189 ? 1.921 -9.362 -6.780 1.00 93.75 189 TRP A N 1
ATOM 1438 C CA . TRP A 1 189 ? 3.183 -8.634 -6.758 1.00 93.75 189 TRP A CA 1
ATOM 1439 C C . TRP A 1 189 ? 4.022 -8.915 -7.999 1.00 93.75 189 TRP A C 1
ATOM 1441 O O . TRP A 1 189 ? 4.130 -10.054 -8.451 1.00 93.75 189 TRP A O 1
ATOM 1451 N N . TYR A 1 190 ? 4.688 -7.873 -8.475 1.00 89.56 190 TYR A N 1
ATOM 1452 C CA . TYR A 1 190 ? 5.608 -7.893 -9.600 1.00 89.56 190 TYR A CA 1
ATOM 1453 C C . TYR A 1 190 ? 6.897 -7.190 -9.211 1.00 89.56 190 TYR A C 1
ATOM 1455 O O . TYR A 1 190 ? 6.890 -6.207 -8.470 1.00 89.56 190 TYR A O 1
ATOM 1463 N N . SER A 1 191 ? 8.013 -7.682 -9.737 1.00 90.25 191 SER A N 1
ATOM 1464 C CA . SER A 1 191 ? 9.292 -6.998 -9.599 1.00 90.25 191 SER A CA 1
ATOM 1465 C C . SER A 1 191 ? 9.520 -6.094 -10.801 1.00 90.25 191 SER A C 1
ATOM 1467 O O . SER A 1 191 ? 9.461 -6.553 -11.939 1.00 90.25 191 SER A O 1
ATOM 1469 N N . LEU A 1 192 ? 9.843 -4.826 -10.559 1.00 87.06 192 LEU A N 1
ATOM 1470 C CA . LEU A 1 192 ? 10.186 -3.852 -11.597 1.00 87.06 192 LEU A CA 1
ATOM 1471 C C . LEU A 1 192 ? 11.699 -3.836 -11.893 1.00 87.06 192 LEU A C 1
ATOM 1473 O O . LEU A 1 192 ? 12.227 -2.862 -12.425 1.00 87.06 192 LEU A O 1
ATOM 1477 N N . SER A 1 193 ? 12.406 -4.932 -11.580 1.00 66.19 193 SER A N 1
ATOM 1478 C CA . SER A 1 193 ? 13.871 -5.096 -11.670 1.00 66.19 193 SER A CA 1
ATOM 1479 C C . SER A 1 193 ? 14.485 -4.887 -13.064 1.00 66.19 193 SER A C 1
ATOM 1481 O O . SER A 1 193 ? 15.700 -4.969 -13.206 1.00 66.19 193 SER A O 1
ATOM 1483 N N . ALA A 1 194 ? 13.683 -4.607 -14.092 1.00 54.78 194 ALA A N 1
ATOM 1484 C CA . ALA A 1 194 ? 14.134 -4.317 -15.449 1.00 54.78 194 ALA A CA 1
ATOM 1485 C C . ALA A 1 194 ? 14.452 -2.828 -15.692 1.00 54.78 194 ALA A C 1
ATOM 1487 O O . ALA A 1 194 ? 14.501 -2.398 -16.844 1.00 54.78 194 ALA A O 1
ATOM 1488 N N . LEU A 1 195 ? 14.673 -2.024 -14.645 1.00 56.28 195 LEU A N 1
ATOM 1489 C CA . LEU A 1 195 ? 15.171 -0.663 -14.835 1.00 56.28 195 LEU A CA 1
ATOM 1490 C C . LEU A 1 195 ? 16.582 -0.715 -15.450 1.00 56.28 195 LEU A C 1
ATOM 1492 O O . LEU A 1 195 ? 17.502 -1.246 -14.818 1.00 56.28 195 LEU A O 1
ATOM 1496 N N . PRO A 1 196 ? 16.788 -0.193 -16.675 1.00 49.91 196 PRO A N 1
ATOM 1497 C CA . PRO A 1 196 ? 18.085 -0.251 -17.322 1.00 49.91 196 PRO A CA 1
ATOM 1498 C C . PRO A 1 196 ? 19.090 0.543 -16.493 1.00 49.91 196 PRO A C 1
ATOM 1500 O O . PRO A 1 196 ? 18.966 1.756 -16.365 1.00 49.91 196 PRO A O 1
ATOM 1503 N N . ARG A 1 197 ? 20.076 -0.173 -15.937 1.00 49.72 197 ARG A N 1
ATOM 1504 C CA . ARG A 1 197 ? 21.355 0.340 -15.423 1.00 49.72 197 ARG A CA 1
ATOM 1505 C C . ARG A 1 197 ? 21.233 1.725 -14.782 1.00 49.72 197 ARG A C 1
ATOM 1507 O O . ARG A 1 197 ? 21.698 2.720 -15.334 1.00 49.72 197 ARG A O 1
ATOM 1514 N N . LEU A 1 198 ? 20.660 1.782 -13.582 1.00 54.09 198 LEU A N 1
ATOM 1515 C CA . LEU A 1 198 ? 20.932 2.907 -12.694 1.00 54.09 198 LEU A CA 1
ATOM 1516 C C . LEU A 1 198 ? 22.439 2.866 -12.402 1.00 54.09 198 LEU A C 1
ATOM 1518 O O . LEU A 1 198 ? 22.908 2.055 -11.613 1.00 54.09 198 LEU A O 1
ATOM 1522 N N . PHE A 1 199 ? 23.213 3.706 -13.090 1.00 51.75 199 PHE A N 1
ATOM 1523 C CA . PHE A 1 199 ? 24.663 3.856 -12.899 1.00 51.75 199 PHE A CA 1
ATOM 1524 C C . PHE A 1 199 ? 25.031 4.399 -11.497 1.00 51.75 199 PHE A C 1
ATOM 1526 O O . PHE A 1 199 ? 26.205 4.603 -11.202 1.00 51.75 199 PHE A O 1
ATOM 1533 N N . LEU A 1 200 ? 24.038 4.627 -10.629 1.00 62.84 200 LEU A N 1
ATOM 1534 C CA . LEU A 1 200 ? 24.158 5.133 -9.266 1.00 62.84 200 LEU A CA 1
ATOM 1535 C C . LEU A 1 200 ? 23.586 4.121 -8.264 1.00 62.84 200 LEU A C 1
ATOM 1537 O O . LEU A 1 200 ? 22.531 3.537 -8.509 1.00 62.84 200 LEU A O 1
ATOM 1541 N N . ASP A 1 201 ? 24.232 3.991 -7.100 1.00 79.12 201 ASP A N 1
ATOM 1542 C CA . ASP A 1 201 ? 23.649 3.311 -5.937 1.00 79.12 201 ASP A CA 1
ATOM 1543 C C . ASP A 1 201 ? 22.445 4.129 -5.437 1.00 79.12 201 ASP A C 1
ATOM 1545 O O . ASP A 1 201 ? 22.582 5.127 -4.725 1.00 79.12 201 ASP A O 1
ATOM 1549 N N . VAL A 1 202 ? 21.251 3.754 -5.898 1.00 89.00 202 VAL A N 1
ATOM 1550 C CA . VAL A 1 202 ? 19.987 4.408 -5.538 1.00 89.00 202 VAL A CA 1
ATOM 1551 C C . VAL A 1 202 ? 19.358 3.831 -4.276 1.00 89.00 202 VAL A C 1
ATOM 1553 O O . VAL A 1 202 ? 18.338 4.367 -3.835 1.00 89.00 202 VAL A O 1
ATOM 1556 N N . ALA A 1 203 ? 19.929 2.756 -3.723 1.00 91.06 203 ALA A N 1
ATOM 1557 C CA . ALA A 1 203 ? 19.367 2.047 -2.588 1.00 91.06 203 ALA A CA 1
ATOM 1558 C C . ALA A 1 203 ? 19.227 2.994 -1.395 1.00 91.06 203 ALA A C 1
ATOM 1560 O O . ALA A 1 203 ? 20.144 3.759 -1.104 1.00 91.06 203 ALA A O 1
ATOM 1561 N N . ARG A 1 204 ? 18.061 2.990 -0.741 1.00 93.94 204 ARG A N 1
ATOM 1562 C CA . ARG A 1 204 ? 17.731 3.935 0.337 1.00 93.94 204 ARG A CA 1
ATOM 1563 C C . ARG A 1 204 ? 16.531 3.472 1.159 1.00 93.94 204 ARG A C 1
ATOM 1565 O O . ARG A 1 204 ? 15.629 2.821 0.638 1.00 93.94 204 ARG A O 1
ATOM 1572 N N . TYR A 1 205 ? 16.461 3.900 2.413 1.00 95.12 205 TYR A N 1
ATOM 1573 C CA . TYR A 1 205 ? 15.242 3.862 3.235 1.00 95.12 205 TYR A CA 1
ATOM 1574 C C . TYR A 1 205 ? 14.971 5.245 3.844 1.00 95.12 205 TYR A C 1
ATOM 1576 O O . TYR A 1 205 ? 15.790 6.154 3.698 1.00 95.12 205 TYR A O 1
ATOM 1584 N N . GLY A 1 206 ? 13.814 5.427 4.482 1.00 95.69 206 GLY A N 1
ATOM 1585 C CA . GLY A 1 206 ? 13.448 6.669 5.175 1.00 95.69 206 GLY A CA 1
ATOM 1586 C C . GLY A 1 206 ? 13.313 7.872 4.238 1.00 95.69 206 GLY A C 1
ATOM 1587 O O . GLY A 1 206 ? 13.571 9.002 4.637 1.00 95.69 206 GLY A O 1
ATOM 1588 N N . HIS A 1 207 ? 13.000 7.616 2.970 1.00 97.31 207 HIS A N 1
ATOM 1589 C CA . HIS A 1 207 ? 12.694 8.631 1.967 1.00 97.31 207 HIS A CA 1
ATOM 1590 C C . HIS A 1 207 ? 11.183 8.844 1.890 1.00 97.31 207 HIS A C 1
ATOM 1592 O O . HIS A 1 207 ? 10.419 7.988 2.339 1.00 97.31 207 HIS A O 1
ATOM 1598 N N . SER A 1 208 ? 10.776 9.938 1.252 1.00 97.44 208 SER A N 1
ATOM 1599 C CA . SER A 1 208 ? 9.379 10.192 0.892 1.00 97.44 208 SER A CA 1
ATOM 1600 C C . SER A 1 208 ? 9.164 9.940 -0.594 1.00 97.44 208 SER A C 1
ATOM 1602 O O . SER A 1 208 ? 10.088 10.121 -1.395 1.00 97.44 208 SER A O 1
ATOM 1604 N N . ALA A 1 209 ? 7.940 9.585 -0.983 1.00 97.81 209 ALA A N 1
ATOM 1605 C CA . ALA A 1 209 ? 7.551 9.553 -2.383 1.00 97.81 209 ALA A CA 1
ATOM 1606 C C . ALA A 1 209 ? 6.194 10.207 -2.632 1.00 97.81 209 ALA A C 1
ATOM 1608 O O . ALA A 1 209 ? 5.323 10.211 -1.767 1.00 97.81 209 ALA A O 1
ATOM 1609 N N . THR A 1 210 ? 6.024 10.750 -3.834 1.00 97.44 210 THR A N 1
ATOM 1610 C CA . THR A 1 210 ? 4.768 11.352 -4.289 1.00 97.44 210 THR A CA 1
ATOM 1611 C C . THR A 1 210 ? 4.556 11.111 -5.780 1.00 97.44 210 THR A C 1
ATOM 1613 O O . THR A 1 210 ? 5.499 10.782 -6.504 1.00 97.44 210 THR A O 1
ATOM 1616 N N . VAL A 1 211 ? 3.319 11.271 -6.241 1.00 96.94 211 VAL A N 1
ATOM 1617 C CA . VAL A 1 211 ? 2.945 11.149 -7.652 1.00 96.94 211 VAL A CA 1
ATOM 1618 C C . VAL A 1 211 ? 2.737 12.533 -8.237 1.00 96.94 211 VAL A C 1
ATOM 1620 O O . VAL A 1 211 ? 2.036 13.363 -7.667 1.00 96.94 211 VAL A O 1
ATOM 1623 N N . SER A 1 212 ? 3.313 12.769 -9.408 1.00 95.62 212 SER A N 1
ATOM 1624 C CA . SER A 1 212 ? 3.009 13.941 -10.223 1.00 95.62 212 SER A CA 1
ATOM 1625 C C . SER A 1 212 ? 3.169 13.586 -11.697 1.00 95.62 212 SER A C 1
ATOM 1627 O O . SER A 1 212 ? 4.149 12.940 -12.062 1.00 95.62 212 SER A O 1
ATOM 1629 N N . GLN A 1 213 ? 2.205 13.980 -12.536 1.00 90.69 213 GLN A N 1
ATOM 1630 C CA . GLN A 1 213 ? 2.230 13.766 -13.993 1.00 90.69 213 GLN A CA 1
ATOM 1631 C C . GLN A 1 213 ? 2.598 12.320 -14.389 1.00 90.69 213 GLN A C 1
ATOM 1633 O O . GLN A 1 213 ? 3.601 12.095 -15.069 1.00 90.69 213 GLN A O 1
ATOM 1638 N N . ASP A 1 214 ? 1.832 11.331 -13.910 1.00 88.81 214 ASP A N 1
ATOM 1639 C CA . ASP A 1 214 ? 2.081 9.902 -14.172 1.00 88.81 214 ASP A CA 1
ATOM 1640 C C . ASP A 1 214 ? 3.529 9.468 -13.877 1.00 88.81 214 ASP A C 1
ATOM 1642 O O . ASP A 1 214 ? 4.125 8.662 -14.589 1.00 88.81 214 ASP A O 1
ATOM 1646 N N . SER A 1 215 ? 4.144 10.048 -12.849 1.00 93.44 215 SER A N 1
ATOM 1647 C CA . SER A 1 215 ? 5.499 9.707 -12.425 1.00 93.44 215 SER A CA 1
ATOM 1648 C C . SER A 1 215 ? 5.579 9.650 -10.908 1.00 93.44 215 SER A C 1
ATOM 1650 O O . SER A 1 215 ? 5.005 10.487 -10.211 1.00 93.44 215 SER A O 1
ATOM 1652 N N . MET A 1 216 ? 6.330 8.680 -10.397 1.00 95.81 216 MET A N 1
ATOM 1653 C CA . MET A 1 216 ? 6.706 8.616 -8.989 1.00 95.81 216 MET A CA 1
ATOM 1654 C C . MET A 1 216 ? 7.982 9.430 -8.780 1.00 95.81 216 MET A C 1
ATOM 1656 O O . MET A 1 216 ? 8.982 9.227 -9.469 1.00 95.81 216 MET A O 1
ATOM 1660 N N . TYR A 1 217 ? 7.961 10.330 -7.807 1.00 97.12 217 TYR A N 1
ATOM 1661 C CA . TYR A 1 217 ? 9.122 11.079 -7.348 1.00 97.12 217 TYR A CA 1
ATOM 1662 C C . TYR A 1 217 ? 9.530 10.552 -5.980 1.00 97.12 217 TYR A C 1
ATOM 1664 O O . TYR A 1 217 ? 8.704 10.538 -5.077 1.00 97.12 217 TYR A O 1
ATOM 1672 N N . VAL A 1 218 ? 10.785 10.137 -5.823 1.00 97.00 218 VAL A N 1
ATOM 1673 C CA . VAL A 1 218 ? 11.379 9.698 -4.553 1.00 97.00 218 VAL A CA 1
ATOM 1674 C C . VAL A 1 218 ? 12.380 10.746 -4.100 1.00 97.00 218 VAL A C 1
ATOM 1676 O O . VAL A 1 218 ? 13.316 11.058 -4.832 1.00 97.00 218 VAL A O 1
ATOM 1679 N N . ILE A 1 219 ? 12.198 11.283 -2.900 1.00 97.38 219 ILE A N 1
ATOM 1680 C CA . ILE A 1 219 ? 12.953 12.430 -2.401 1.00 97.38 219 ILE A CA 1
ATOM 1681 C C . ILE A 1 219 ? 13.696 12.030 -1.129 1.00 97.38 219 ILE A C 1
ATOM 1683 O O . ILE A 1 219 ? 13.108 11.549 -0.159 1.00 97.38 219 ILE A O 1
ATOM 1687 N N . GLY A 1 220 ? 15.006 12.259 -1.140 1.00 96.88 220 GLY A N 1
ATOM 1688 C CA . GLY A 1 220 ? 15.871 12.105 0.020 1.00 96.88 220 GLY A CA 1
ATOM 1689 C C . GLY A 1 220 ? 16.101 10.656 0.449 1.00 96.88 220 GLY A C 1
ATOM 1690 O O . GLY A 1 220 ? 16.306 9.779 -0.395 1.00 96.88 220 GLY A O 1
ATOM 1691 N N . GLY A 1 221 ? 16.118 10.417 1.762 1.00 95.88 221 GLY A N 1
ATOM 1692 C CA . GLY A 1 221 ? 16.401 9.121 2.384 1.00 95.88 221 GLY A CA 1
ATOM 1693 C C . GLY A 1 221 ? 17.845 8.942 2.840 1.00 95.88 221 GLY A C 1
ATOM 1694 O O . GLY A 1 221 ? 18.659 9.865 2.797 1.00 95.88 221 GLY A O 1
ATOM 1695 N N . PHE A 1 222 ? 18.155 7.729 3.288 1.00 93.44 222 PHE A N 1
ATOM 1696 C CA . PHE A 1 222 ? 19.443 7.364 3.863 1.00 93.44 222 PHE A CA 1
ATOM 1697 C C . PHE A 1 222 ? 19.993 6.079 3.241 1.00 93.44 222 PHE A C 1
ATOM 1699 O O . PHE A 1 222 ? 19.260 5.106 3.055 1.00 93.44 222 PHE A O 1
ATOM 1706 N N . ASN A 1 223 ? 21.296 6.068 2.962 1.00 90.25 223 ASN A N 1
ATOM 1707 C CA . ASN A 1 223 ? 22.033 4.892 2.478 1.00 90.25 223 ASN A CA 1
ATOM 1708 C C . ASN A 1 223 ? 23.420 4.744 3.138 1.00 90.25 223 ASN A C 1
ATOM 1710 O O . ASN A 1 223 ? 24.381 4.283 2.529 1.00 90.25 223 ASN A O 1
ATOM 1714 N N . GLY A 1 224 ? 23.543 5.207 4.383 1.00 87.94 224 GLY A N 1
ATOM 1715 C CA . GLY A 1 224 ? 24.823 5.451 5.062 1.00 87.94 224 GLY A CA 1
ATOM 1716 C C . GLY A 1 224 ? 25.199 6.935 5.091 1.00 87.94 224 GLY A C 1
ATOM 1717 O O . GLY A 1 224 ? 26.006 7.353 5.917 1.00 87.94 224 GLY A O 1
ATOM 1718 N N . LYS A 1 225 ? 24.580 7.746 4.226 1.00 91.25 225 LYS A N 1
ATOM 1719 C CA . LYS A 1 225 ? 24.613 9.213 4.257 1.00 91.25 225 LYS A CA 1
ATOM 1720 C C . LYS A 1 225 ? 23.215 9.759 4.003 1.00 91.25 225 LYS A C 1
ATOM 1722 O O . LYS A 1 225 ? 22.383 9.078 3.402 1.00 91.25 225 LYS A O 1
ATOM 1727 N N . MET A 1 226 ? 22.973 10.992 4.441 1.00 94.50 226 MET A N 1
ATOM 1728 C CA . MET A 1 226 ? 21.731 11.684 4.117 1.00 94.50 226 MET A CA 1
ATOM 1729 C C . MET A 1 226 ? 21.730 12.114 2.658 1.00 94.50 226 MET A C 1
ATOM 1731 O O . MET A 1 226 ? 22.691 12.709 2.169 1.00 94.50 226 MET A O 1
ATOM 1735 N N . LEU A 1 227 ? 20.656 11.774 1.958 1.00 93.94 227 LEU A N 1
ATOM 1736 C CA . LEU A 1 227 ? 20.500 12.047 0.542 1.00 93.94 227 LEU A CA 1
ATOM 1737 C C . LEU A 1 227 ? 19.656 13.308 0.358 1.00 93.94 227 LEU A C 1
ATOM 1739 O O . LEU A 1 227 ? 18.574 13.419 0.920 1.00 93.94 227 LEU A O 1
ATOM 1743 N N . GLY A 1 228 ? 20.128 14.224 -0.486 1.00 93.56 228 GLY A N 1
ATOM 1744 C CA . GLY A 1 228 ? 19.330 15.328 -1.038 1.00 93.56 228 GLY A CA 1
ATOM 1745 C C . GLY A 1 228 ? 18.860 15.061 -2.474 1.00 93.56 228 GLY A C 1
ATOM 1746 O O . GLY A 1 228 ? 18.450 15.980 -3.172 1.00 93.56 228 GLY A O 1
ATOM 1747 N N . SER A 1 229 ? 18.993 13.819 -2.957 1.00 93.19 229 SER A N 1
ATOM 1748 C CA . SER A 1 229 ? 18.671 13.458 -4.342 1.00 93.19 229 SER A CA 1
ATOM 1749 C C . SER A 1 229 ? 17.177 13.225 -4.544 1.00 93.19 229 SER A C 1
ATOM 1751 O O . SER A 1 229 ? 16.498 12.686 -3.667 1.00 93.19 229 SER A O 1
ATOM 1753 N N . VAL A 1 230 ? 16.703 13.572 -5.740 1.00 94.75 230 VAL A N 1
ATOM 1754 C CA . VAL A 1 230 ? 15.360 13.257 -6.229 1.00 94.75 230 VAL A CA 1
ATOM 1755 C C . VAL A 1 230 ? 15.486 12.224 -7.343 1.00 94.75 230 VAL A C 1
ATOM 1757 O O . VAL A 1 230 ? 16.206 12.450 -8.315 1.00 94.75 230 VAL A O 1
ATOM 1760 N N . LEU A 1 231 ? 14.799 11.092 -7.212 1.00 93.19 231 LEU A N 1
ATOM 1761 C CA . LEU A 1 231 ? 14.642 10.115 -8.286 1.00 93.19 231 LEU A CA 1
ATOM 1762 C C . L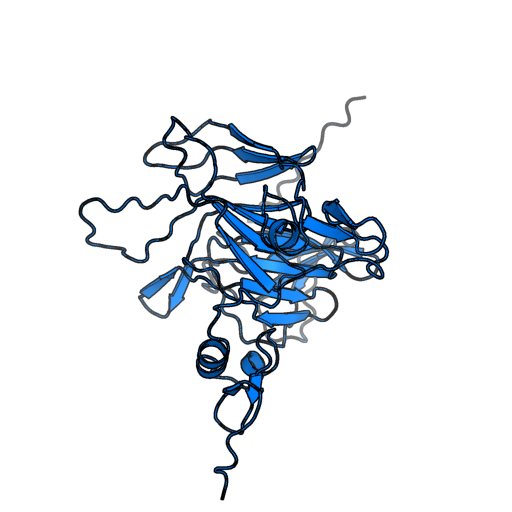EU A 1 231 ? 13.266 10.308 -8.914 1.00 93.19 231 LEU A C 1
ATOM 1764 O O . LEU A 1 231 ? 12.275 10.422 -8.198 1.00 93.19 231 LEU A O 1
ATOM 1768 N N . LYS A 1 232 ? 13.201 10.312 -10.244 1.00 93.88 232 LYS A N 1
ATOM 1769 C CA . LYS A 1 232 ? 11.943 10.296 -10.989 1.00 93.88 232 LYS A CA 1
ATOM 1770 C C . LYS A 1 232 ? 11.812 8.959 -11.702 1.00 93.88 232 LYS A C 1
ATOM 1772 O O . LYS A 1 232 ? 12.681 8.595 -12.491 1.00 93.88 232 LYS A O 1
ATOM 1777 N N . TYR A 1 233 ? 10.712 8.265 -11.455 1.00 91.38 233 TYR A N 1
ATOM 1778 C CA . TYR A 1 233 ? 10.297 7.095 -12.208 1.00 91.38 233 TYR A CA 1
ATOM 1779 C C . TYR A 1 233 ? 9.074 7.447 -13.052 1.00 91.38 233 TYR A C 1
ATOM 1781 O O . TYR A 1 233 ? 7.992 7.689 -12.519 1.00 91.38 233 TYR A O 1
ATOM 1789 N N . THR A 1 234 ? 9.265 7.500 -14.367 1.00 92.19 234 THR A N 1
ATOM 1790 C CA . THR A 1 234 ? 8.193 7.741 -15.339 1.00 92.19 234 THR A CA 1
ATOM 1791 C C . THR A 1 234 ? 7.589 6.409 -15.760 1.00 92.19 234 THR A C 1
ATOM 1793 O O . THR A 1 234 ? 8.326 5.473 -16.075 1.00 92.19 234 THR A O 1
ATOM 1796 N N . LEU A 1 235 ? 6.261 6.334 -15.802 1.00 92.25 235 LEU A N 1
ATOM 1797 C CA . LEU A 1 235 ? 5.566 5.141 -16.273 1.00 92.25 235 LEU A CA 1
ATOM 1798 C C . LEU A 1 235 ? 5.824 4.906 -17.765 1.00 92.25 235 LEU A C 1
ATOM 1800 O O . LEU A 1 235 ? 5.779 5.838 -18.566 1.00 92.25 235 LEU A O 1
ATOM 1804 N N . GLY A 1 236 ? 6.082 3.656 -18.141 1.00 90.38 236 GLY A N 1
ATOM 1805 C CA . GLY A 1 236 ? 6.190 3.254 -19.538 1.00 90.38 236 GLY A CA 1
ATOM 1806 C C . GLY A 1 236 ? 4.828 2.991 -20.184 1.00 90.38 236 GLY A C 1
ATOM 1807 O O . GLY A 1 236 ? 3.770 3.100 -19.561 1.00 90.38 236 GLY A O 1
ATOM 1808 N N . GLU A 1 237 ? 4.856 2.624 -21.462 1.00 90.94 237 GLU A N 1
ATOM 1809 C CA . GLU A 1 237 ? 3.655 2.412 -22.271 1.00 90.94 237 GLU A CA 1
ATOM 1810 C C . GLU A 1 237 ? 3.314 0.926 -22.415 1.00 90.94 237 GLU A C 1
ATOM 1812 O O . GLU A 1 237 ? 4.190 0.074 -22.571 1.00 90.94 237 GLU A O 1
ATOM 1817 N N . CYS A 1 238 ? 2.017 0.624 -22.425 1.00 91.75 238 CYS A N 1
ATOM 1818 C CA . CYS A 1 238 ? 1.501 -0.714 -22.688 1.00 91.75 238 CYS A CA 1
ATOM 1819 C C . CYS A 1 238 ? 1.582 -1.011 -24.189 1.00 91.75 238 CYS A C 1
ATOM 1821 O O . CYS A 1 238 ? 0.691 -0.655 -24.955 1.00 91.75 238 CYS A O 1
ATOM 1823 N N . LYS A 1 239 ? 2.687 -1.625 -24.622 1.00 88.25 239 LYS A N 1
ATOM 1824 C CA . LYS A 1 239 ? 2.930 -2.019 -26.016 1.00 88.25 239 LYS A CA 1
ATOM 1825 C C . LYS A 1 239 ? 3.247 -3.504 -26.075 1.00 88.25 239 LYS A C 1
ATOM 1827 O O . LYS A 1 239 ? 4.344 -3.929 -25.723 1.00 88.25 239 LYS A O 1
ATOM 1832 N N . SER A 1 240 ? 2.286 -4.306 -26.513 1.00 90.31 240 SER A N 1
ATOM 1833 C CA . SER A 1 240 ? 2.471 -5.747 -26.701 1.00 90.31 240 SER A CA 1
ATOM 1834 C C . SER A 1 240 ? 1.607 -6.236 -27.853 1.00 90.31 240 SER A C 1
ATOM 1836 O O . SER A 1 240 ? 0.527 -5.693 -28.090 1.00 90.31 240 SER A O 1
ATOM 1838 N N . GLN A 1 241 ? 2.107 -7.237 -28.579 1.00 86.94 241 GLN A N 1
ATOM 1839 C CA . GLN A 1 241 ? 1.438 -7.794 -29.760 1.00 86.94 241 GLN A CA 1
ATOM 1840 C C . GLN A 1 241 ? 0.514 -8.964 -29.409 1.00 86.94 241 GLN A C 1
ATOM 1842 O O . GLN A 1 241 ? -0.303 -9.370 -30.229 1.00 86.94 241 GLN A O 1
ATOM 1847 N N . SER A 1 242 ? 0.621 -9.493 -28.189 1.00 91.31 242 SER A N 1
ATOM 1848 C CA . SER A 1 242 ? -0.215 -10.582 -27.697 1.00 91.31 242 SER A CA 1
ATOM 1849 C C . SER A 1 242 ? -0.839 -10.254 -26.340 1.00 91.31 242 SER A C 1
ATOM 1851 O O . SER A 1 242 ? -0.258 -9.523 -25.533 1.00 91.31 242 SER A O 1
ATOM 1853 N N . SER A 1 243 ? -2.009 -10.845 -26.069 1.00 91.00 243 SER A N 1
ATOM 1854 C CA . SER A 1 243 ? -2.702 -10.725 -24.776 1.00 91.00 243 SER A CA 1
ATOM 1855 C C . SER A 1 243 ? -1.817 -11.176 -23.612 1.00 91.00 243 SER A C 1
ATOM 1857 O O . SER A 1 243 ? -1.648 -10.450 -22.638 1.00 91.00 243 SER A O 1
ATOM 1859 N N . LYS A 1 244 ? -1.149 -12.328 -23.746 1.00 89.94 244 LYS A N 1
ATOM 1860 C CA . LYS A 1 244 ? -0.279 -12.869 -22.695 1.00 89.94 244 LYS A CA 1
ATOM 1861 C C . LYS A 1 244 ? 0.883 -11.934 -22.351 1.00 89.94 244 LYS A C 1
ATOM 1863 O O . LYS A 1 244 ? 1.157 -11.713 -21.177 1.00 89.94 244 LYS A O 1
ATOM 1868 N N . GLU A 1 245 ? 1.562 -11.382 -23.355 1.00 90.25 245 GLU A N 1
ATOM 1869 C CA . GLU A 1 245 ? 2.638 -10.411 -23.119 1.00 90.25 245 GLU A CA 1
ATOM 1870 C C . GLU A 1 245 ? 2.099 -9.117 -22.517 1.00 90.25 245 GLU A C 1
ATOM 1872 O O . GLU A 1 245 ? 2.722 -8.577 -21.613 1.00 90.25 245 GLU A O 1
ATOM 1877 N N . CYS A 1 246 ? 0.928 -8.654 -22.964 1.00 92.38 246 CYS A N 1
ATOM 1878 C CA . CYS A 1 246 ? 0.294 -7.455 -22.427 1.00 92.38 246 CYS A CA 1
ATOM 1879 C C . CYS A 1 246 ? 0.004 -7.585 -20.927 1.00 92.38 246 CYS A C 1
ATOM 1881 O O . CYS A 1 246 ? 0.408 -6.730 -20.147 1.00 92.38 246 CYS A O 1
ATOM 1883 N N . LEU A 1 247 ? -0.646 -8.680 -20.522 1.00 91.12 247 LEU A N 1
ATOM 1884 C CA . LEU A 1 247 ? -1.031 -8.942 -19.129 1.00 91.12 247 LEU A CA 1
ATOM 1885 C C . LEU A 1 247 ? 0.160 -9.331 -18.240 1.00 91.12 247 LEU A C 1
ATOM 1887 O O . LEU A 1 247 ? 0.099 -9.204 -17.017 1.00 91.12 247 LEU A O 1
ATOM 1891 N N . GLY A 1 248 ? 1.244 -9.818 -18.847 1.00 87.56 248 GLY A N 1
ATOM 1892 C CA . GLY A 1 248 ? 2.513 -10.092 -18.177 1.00 87.56 248 GLY A CA 1
ATOM 1893 C C . GLY A 1 248 ? 3.470 -8.896 -18.133 1.00 87.56 248 GLY A C 1
ATOM 1894 O O . GLY A 1 248 ? 4.502 -8.976 -17.467 1.00 87.56 248 GLY A O 1
ATOM 1895 N N . SER A 1 249 ? 3.165 -7.805 -18.842 1.00 85.00 249 SER A N 1
ATOM 1896 C CA . SER A 1 249 ? 4.012 -6.617 -18.927 1.00 85.00 249 SER A CA 1
ATOM 1897 C C . SER A 1 249 ? 3.663 -5.622 -17.826 1.00 85.00 249 SER A C 1
ATOM 1899 O O . SER A 1 249 ? 2.516 -5.206 -17.680 1.00 85.00 249 SER A O 1
ATOM 1901 N N . TYR A 1 250 ? 4.683 -5.199 -17.079 1.00 84.81 250 TYR A N 1
ATOM 1902 C CA . TYR A 1 250 ? 4.559 -4.210 -16.009 1.00 84.81 250 TYR A CA 1
ATOM 1903 C C . TYR A 1 250 ? 5.565 -3.082 -16.234 1.00 84.81 250 TYR A C 1
ATOM 1905 O O . TYR A 1 250 ? 6.573 -3.000 -15.529 1.00 84.81 250 TYR A O 1
ATOM 1913 N N . PRO A 1 251 ? 5.325 -2.174 -17.198 1.00 89.19 251 PRO A N 1
ATOM 1914 C CA . PRO A 1 251 ? 6.192 -1.023 -17.444 1.00 89.19 251 PRO A CA 1
ATOM 1915 C C . PRO A 1 251 ? 6.008 0.073 -16.370 1.00 89.19 251 PRO A C 1
ATOM 1917 O O . PRO A 1 251 ? 6.098 1.260 -16.665 1.00 89.19 251 PRO A O 1
ATOM 1920 N N . GLY A 1 252 ? 5.681 -0.308 -15.131 1.00 88.56 252 GLY A N 1
ATOM 1921 C CA . GLY A 1 252 ? 5.289 0.592 -14.042 1.00 88.56 252 GLY A CA 1
ATOM 1922 C C . GLY A 1 252 ? 3.803 0.936 -13.993 1.00 88.56 252 GLY A C 1
ATOM 1923 O O . GLY A 1 252 ? 3.370 1.604 -13.061 1.00 88.56 252 GLY A O 1
ATOM 1924 N N . ARG A 1 253 ? 3.007 0.479 -14.963 1.00 92.19 253 ARG A N 1
ATOM 1925 C CA . ARG A 1 253 ? 1.545 0.622 -14.971 1.00 92.19 253 ARG A CA 1
ATOM 1926 C C . ARG A 1 253 ? 0.864 -0.689 -15.307 1.00 92.19 253 ARG A C 1
ATOM 1928 O O . ARG A 1 253 ? 1.473 -1.552 -15.936 1.00 92.19 253 ARG A O 1
ATOM 1935 N N . LYS A 1 254 ? -0.398 -0.810 -14.908 1.00 92.88 254 LYS A N 1
ATOM 1936 C CA . LYS A 1 254 ? -1.247 -1.941 -15.253 1.00 92.88 254 LYS A CA 1
ATOM 1937 C C . LYS A 1 254 ? -1.620 -1.860 -16.731 1.00 92.88 254 LYS A C 1
ATOM 1939 O O . LYS A 1 254 ? -2.150 -0.845 -17.191 1.00 92.88 254 LYS A O 1
ATOM 1944 N N . CYS A 1 255 ? -1.350 -2.938 -17.452 1.00 93.12 255 CYS A N 1
ATOM 1945 C CA . CYS A 1 255 ? -1.750 -3.107 -18.838 1.00 93.12 255 CYS A CA 1
ATOM 1946 C C . CYS A 1 255 ? -2.932 -4.074 -18.928 1.00 93.12 255 CYS A C 1
ATOM 1948 O O . CYS A 1 255 ? -3.000 -5.057 -18.192 1.00 93.12 255 CYS A O 1
ATOM 1950 N N . VAL A 1 256 ? -3.869 -3.774 -19.822 1.00 93.25 256 VAL A N 1
ATOM 1951 C CA . VAL A 1 256 ? -5.063 -4.584 -20.086 1.00 93.25 256 VAL A CA 1
ATOM 1952 C C . VAL A 1 256 ? -5.167 -4.888 -21.572 1.00 93.25 256 VAL A C 1
ATOM 1954 O O . VAL A 1 256 ? -4.766 -4.083 -22.416 1.00 93.25 256 VAL A O 1
ATOM 1957 N N . TRP A 1 257 ? -5.705 -6.058 -21.906 1.00 93.44 257 TRP A N 1
ATOM 1958 C CA . TRP A 1 257 ? -5.861 -6.472 -23.296 1.00 93.44 257 TRP A CA 1
ATOM 1959 C C . TRP A 1 257 ? -7.278 -6.195 -23.786 1.00 93.44 257 TRP A C 1
ATOM 1961 O O . TRP A 1 257 ? -8.242 -6.754 -23.266 1.00 93.44 257 TRP A O 1
ATOM 1971 N N . ASN A 1 258 ? -7.414 -5.355 -24.811 1.00 92.19 258 ASN A N 1
ATOM 1972 C CA . ASN A 1 258 ? -8.697 -5.099 -25.449 1.00 92.19 258 ASN A CA 1
ATOM 1973 C C . ASN A 1 258 ? -9.008 -6.209 -26.459 1.00 92.19 258 ASN A C 1
ATOM 1975 O O . ASN A 1 258 ? -8.392 -6.273 -27.525 1.00 92.19 258 ASN A O 1
ATOM 1979 N N . ARG A 1 259 ? -9.990 -7.064 -26.158 1.00 91.25 259 ARG A N 1
ATOM 1980 C CA . ARG A 1 259 ? -10.348 -8.207 -27.017 1.00 91.25 259 ARG A CA 1
ATOM 1981 C C . ARG A 1 259 ? -10.992 -7.801 -28.341 1.00 91.25 259 ARG A C 1
ATOM 1983 O O . ARG A 1 259 ? -10.892 -8.544 -29.312 1.00 91.25 259 ARG A O 1
ATOM 1990 N N . ILE A 1 260 ? -11.640 -6.639 -28.398 1.00 90.62 260 ILE A N 1
ATOM 1991 C CA . ILE A 1 260 ? -12.303 -6.152 -29.615 1.00 90.62 260 ILE A CA 1
ATOM 1992 C C . ILE A 1 260 ? -11.266 -5.541 -30.557 1.00 90.62 260 ILE A C 1
ATOM 1994 O O . ILE A 1 260 ? -11.233 -5.857 -31.742 1.00 90.62 260 ILE A O 1
ATOM 1998 N N . LEU A 1 261 ? -10.397 -4.685 -30.017 1.00 90.81 261 LEU A N 1
ATOM 1999 C CA . LEU A 1 261 ? -9.388 -3.964 -30.794 1.00 90.81 261 LEU A CA 1
ATOM 2000 C C . LEU A 1 261 ? -8.077 -4.741 -30.962 1.00 90.81 261 LEU A C 1
ATOM 2002 O O . LEU A 1 261 ? -7.206 -4.282 -31.696 1.00 90.81 261 LEU A O 1
ATOM 2006 N N . GLN A 1 262 ? -7.933 -5.888 -30.287 1.00 92.31 262 GLN A N 1
ATOM 2007 C CA . GLN A 1 262 ? -6.735 -6.736 -30.301 1.00 92.31 262 GLN A CA 1
ATOM 2008 C C . GLN A 1 262 ? -5.460 -5.932 -30.008 1.00 92.31 262 GLN A C 1
ATOM 2010 O O . GLN A 1 262 ? -4.449 -6.050 -30.700 1.00 92.31 262 GLN A O 1
ATOM 2015 N N . ARG A 1 263 ? -5.525 -5.064 -28.991 1.00 92.94 263 ARG A N 1
ATOM 2016 C CA . ARG A 1 263 ? -4.418 -4.181 -28.612 1.00 92.94 263 ARG A CA 1
ATOM 2017 C C . ARG A 1 263 ? -4.228 -4.117 -27.105 1.00 92.94 263 ARG A C 1
ATOM 2019 O O . ARG A 1 263 ? -5.188 -4.200 -26.339 1.00 92.94 263 ARG A O 1
ATOM 2026 N N . CYS A 1 264 ? -2.976 -3.928 -26.709 1.00 94.12 264 CYS A N 1
ATOM 2027 C CA . CYS A 1 264 ? -2.601 -3.675 -25.329 1.00 94.12 264 CYS A CA 1
ATOM 2028 C C . CYS A 1 264 ? -2.831 -2.200 -24.990 1.00 94.12 264 CYS A C 1
ATOM 2030 O O . CYS A 1 264 ? -2.379 -1.322 -25.725 1.00 94.12 264 CYS A O 1
ATOM 2032 N N . GLU A 1 265 ? -3.535 -1.927 -23.897 1.00 92.62 265 GLU A N 1
ATOM 2033 C CA . GLU A 1 265 ? -3.873 -0.574 -23.458 1.00 92.62 26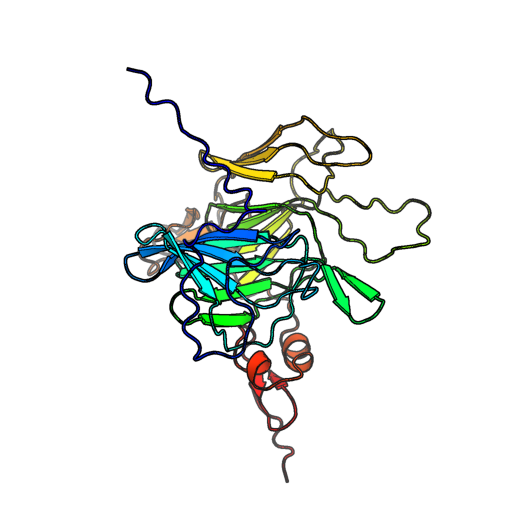5 GLU A CA 1
ATOM 2034 C C . GLU A 1 265 ? -3.480 -0.372 -21.997 1.00 92.62 265 GLU A C 1
ATOM 2036 O O . GLU A 1 265 ? -3.359 -1.324 -21.226 1.00 92.62 265 GLU A O 1
ATOM 2041 N N . ALA A 1 266 ? -3.274 0.885 -21.607 1.00 92.00 266 ALA A N 1
ATOM 2042 C CA . ALA A 1 266 ? -3.151 1.221 -20.197 1.00 92.00 266 ALA A CA 1
ATOM 2043 C C . ALA A 1 266 ? -4.503 1.021 -19.507 1.00 92.00 266 ALA A C 1
ATOM 2045 O O . ALA A 1 266 ? -5.546 1.387 -20.052 1.00 92.00 266 ALA A O 1
ATOM 2046 N N . TRP A 1 267 ? -4.474 0.456 -18.304 1.00 90.44 267 TRP A N 1
ATOM 2047 C CA . TRP A 1 267 ? -5.668 0.315 -17.488 1.00 90.44 267 TRP A CA 1
ATOM 2048 C C . TRP A 1 267 ? -6.302 1.678 -17.192 1.00 90.44 267 TRP A C 1
ATOM 2050 O O . TRP A 1 267 ? -5.612 2.661 -16.913 1.00 90.44 267 TRP A O 1
ATOM 2060 N N . SER A 1 268 ? -7.631 1.713 -17.229 1.00 84.38 268 SER A N 1
ATOM 2061 C CA . SER A 1 268 ? -8.437 2.868 -16.847 1.00 84.38 268 SER A CA 1
ATOM 2062 C C . SER A 1 268 ? -9.643 2.401 -16.034 1.00 84.38 268 SER A C 1
ATOM 2064 O O . SER A 1 268 ? -10.083 1.265 -16.180 1.00 84.38 268 SER A O 1
ATOM 2066 N N . ASN A 1 269 ? -10.209 3.288 -15.215 1.00 70.88 269 ASN A N 1
ATOM 2067 C CA . ASN A 1 269 ? -11.399 3.016 -14.395 1.00 70.88 269 ASN A CA 1
ATOM 2068 C C . ASN A 1 269 ? -12.718 2.905 -15.201 1.00 70.88 269 ASN A C 1
ATOM 2070 O O . ASN A 1 269 ? -13.796 2.945 -14.612 1.00 70.88 269 ASN A O 1
ATOM 2074 N N . ASN A 1 270 ? -12.652 2.803 -16.531 1.00 69.75 270 ASN A N 1
ATOM 2075 C CA . ASN A 1 270 ? -13.820 2.761 -17.412 1.00 69.75 270 ASN A CA 1
ATOM 2076 C C . ASN A 1 270 ? -14.362 1.331 -17.585 1.00 69.75 270 ASN A C 1
ATOM 2078 O O . ASN A 1 270 ? -13.829 0.373 -17.030 1.00 69.75 270 ASN A O 1
ATOM 2082 N N . ASP A 1 271 ? -15.450 1.205 -18.348 1.00 65.94 271 ASP A N 1
ATOM 2083 C CA . ASP A 1 271 ? -16.183 -0.045 -18.561 1.00 65.94 271 ASP A CA 1
ATOM 2084 C C . ASP A 1 271 ? -15.256 -1.225 -18.930 1.00 65.94 271 ASP A C 1
ATOM 2086 O O . ASP A 1 271 ? -14.585 -1.235 -19.965 1.00 65.94 271 ASP A O 1
ATOM 2090 N N . LYS A 1 272 ? -15.221 -2.223 -18.039 1.00 67.81 272 LYS A N 1
ATOM 2091 C CA . LYS A 1 272 ? -14.306 -3.375 -18.069 1.00 67.81 272 LYS A CA 1
ATOM 2092 C C . LYS A 1 272 ? -14.708 -4.453 -19.078 1.00 67.81 272 LYS A C 1
ATOM 2094 O O . LYS A 1 272 ? -13.980 -5.421 -19.279 1.00 67.81 272 LYS A O 1
ATOM 2099 N N . THR A 1 273 ? -15.875 -4.325 -19.703 1.00 68.44 273 THR A N 1
ATOM 2100 C CA . THR A 1 273 ? -16.518 -5.403 -20.466 1.00 68.44 273 THR A CA 1
ATOM 2101 C C . THR A 1 273 ? -15.707 -5.976 -21.646 1.00 68.44 273 THR A C 1
ATOM 2103 O O . THR A 1 273 ? -15.768 -7.196 -21.838 1.00 68.44 273 THR A O 1
ATOM 2106 N N . PRO A 1 274 ? -14.879 -5.229 -22.411 1.00 81.50 274 PRO A N 1
ATOM 2107 C CA . PRO A 1 274 ? -14.059 -5.835 -23.464 1.00 81.50 274 PRO A CA 1
ATOM 2108 C C . PRO A 1 274 ? -12.650 -6.257 -23.013 1.00 81.50 274 PRO A C 1
ATOM 2110 O O . PRO A 1 274 ? -11.911 -6.802 -23.839 1.00 81.50 274 PRO A O 1
ATOM 2113 N N . TYR A 1 275 ? -12.268 -6.050 -21.749 1.00 87.31 275 TYR A N 1
ATOM 2114 C CA . TYR A 1 275 ? -10.879 -6.173 -21.303 1.00 87.31 275 TYR A CA 1
ATOM 2115 C C . TYR A 1 275 ? -10.571 -7.493 -20.597 1.00 87.31 275 TYR A C 1
ATOM 2117 O O . TYR A 1 275 ? -11.298 -7.909 -19.698 1.00 87.31 275 TYR A O 1
ATOM 2125 N N . ASP A 1 276 ? -9.445 -8.109 -20.956 1.00 89.25 276 ASP A N 1
ATOM 2126 C CA . ASP A 1 276 ? -8.776 -9.049 -20.058 1.00 89.25 276 ASP A CA 1
ATOM 2127 C C . ASP A 1 276 ? -7.877 -8.234 -19.113 1.00 89.25 276 ASP A C 1
ATOM 2129 O O . ASP A 1 276 ? -7.098 -7.392 -19.570 1.00 89.25 276 ASP A O 1
ATOM 2133 N N . GLU A 1 277 ? -8.007 -8.443 -17.799 1.00 89.00 277 GLU A N 1
ATOM 2134 C CA . GLU A 1 277 ? -7.309 -7.633 -16.783 1.00 89.00 277 GLU A CA 1
ATOM 2135 C C . GLU A 1 277 ? -6.154 -8.365 -16.086 1.00 89.00 277 GLU A C 1
ATOM 2137 O O . GLU A 1 277 ? -5.264 -7.706 -15.547 1.00 89.00 277 GLU A O 1
ATOM 2142 N N . CYS A 1 278 ? -6.168 -9.701 -16.060 1.00 89.75 278 CYS A N 1
ATOM 2143 C CA . CYS A 1 278 ? -5.230 -10.513 -15.283 1.00 89.75 278 CYS A CA 1
ATOM 2144 C C . CYS A 1 278 ? -4.814 -11.776 -16.041 1.00 89.75 278 CYS A C 1
ATOM 2146 O O . CYS A 1 278 ? -5.661 -12.493 -16.572 1.00 89.75 278 CYS A O 1
ATOM 2148 N N . ASP A 1 279 ? -3.518 -12.095 -16.035 1.00 82.50 279 ASP A N 1
ATOM 2149 C CA . ASP A 1 279 ? -3.018 -13.376 -16.544 1.00 82.50 279 ASP A CA 1
ATOM 2150 C C . ASP A 1 279 ? -3.272 -14.489 -15.517 1.00 82.50 279 ASP A C 1
ATOM 2152 O O . ASP A 1 279 ? -2.629 -14.546 -14.475 1.00 82.50 279 ASP A O 1
ATOM 2156 N N . LEU A 1 280 ? -4.192 -15.412 -15.783 1.00 71.44 280 LEU A N 1
ATOM 2157 C CA . LEU A 1 280 ? -4.508 -16.492 -14.841 1.00 71.44 280 LEU A CA 1
ATOM 2158 C C . LEU A 1 280 ? -3.447 -17.611 -14.796 1.00 71.44 280 LEU A C 1
ATOM 2160 O O . LEU A 1 280 ? -3.467 -18.417 -13.872 1.00 71.44 280 LEU A O 1
ATOM 2164 N N . MET A 1 281 ? -2.502 -17.661 -15.742 1.00 61.09 281 MET A N 1
ATOM 2165 C CA . MET A 1 281 ? -1.642 -18.836 -15.968 1.00 61.09 281 MET A CA 1
ATOM 2166 C C . MET A 1 281 ? -0.281 -18.791 -15.255 1.00 61.09 281 MET A C 1
ATOM 2168 O O . MET A 1 281 ? 0.443 -19.786 -15.250 1.00 61.09 281 MET A O 1
ATOM 2172 N N . THR A 1 282 ? 0.102 -17.653 -14.676 1.00 63.00 282 THR A N 1
ATOM 2173 C CA . THR A 1 282 ? 1.442 -17.426 -14.094 1.00 63.00 282 THR A CA 1
ATOM 2174 C C . THR A 1 282 ? 1.460 -17.340 -12.568 1.00 63.00 282 THR A C 1
ATOM 2176 O O . THR A 1 282 ? 2.504 -17.059 -11.976 1.00 63.00 282 THR A O 1
ATOM 2179 N N . ASP A 1 283 ? 0.334 -17.622 -11.915 1.00 68.75 283 ASP A N 1
ATOM 2180 C CA . ASP A 1 283 ? 0.222 -17.539 -10.464 1.00 68.75 283 ASP A CA 1
ATOM 2181 C C . ASP A 1 283 ? 0.976 -18.670 -9.757 1.00 68.75 283 ASP A C 1
ATOM 2183 O O . ASP A 1 283 ? 0.574 -19.831 -9.806 1.00 68.75 283 ASP A O 1
ATOM 2187 N N . LYS A 1 284 ? 2.085 -18.335 -9.095 1.00 72.50 284 LYS A N 1
ATOM 2188 C CA . LYS A 1 284 ? 2.876 -19.288 -8.301 1.00 72.50 284 LYS A CA 1
ATOM 2189 C C . LYS A 1 284 ? 2.650 -19.137 -6.797 1.00 72.50 284 LYS A C 1
ATOM 2191 O O . LYS A 1 284 ? 3.370 -19.762 -6.020 1.00 72.50 284 LYS A O 1
ATOM 2196 N N . THR A 1 285 ? 1.714 -18.290 -6.358 1.00 82.06 285 THR A N 1
ATOM 2197 C CA . THR A 1 285 ? 1.474 -18.111 -4.924 1.00 82.06 285 THR A CA 1
ATOM 2198 C C . THR A 1 285 ? 0.868 -19.383 -4.330 1.00 82.06 285 THR A C 1
ATOM 2200 O O . THR A 1 285 ? -0.165 -19.865 -4.786 1.00 82.06 285 THR A O 1
ATOM 2203 N N . ASN A 1 286 ? 1.491 -19.916 -3.278 1.00 89.56 286 ASN A N 1
ATOM 2204 C CA . ASN A 1 286 ? 0.945 -21.045 -2.530 1.00 89.56 286 ASN A CA 1
ATOM 2205 C C . ASN A 1 286 ? -0.166 -20.561 -1.581 1.00 89.56 286 ASN A C 1
ATOM 2207 O O . ASN A 1 286 ? 0.088 -20.273 -0.413 1.00 89.56 286 ASN A O 1
ATOM 2211 N N . LEU A 1 287 ? -1.388 -20.434 -2.108 1.00 91.25 287 LEU A N 1
ATOM 2212 C CA . LEU A 1 287 ? -2.556 -19.967 -1.350 1.00 91.25 287 LEU A CA 1
ATOM 2213 C C . LEU A 1 287 ? -2.914 -20.903 -0.188 1.00 91.25 287 LEU A C 1
ATOM 2215 O O . LEU A 1 287 ? -3.305 -20.422 0.871 1.00 91.25 287 LEU A O 1
ATOM 2219 N N . THR A 1 288 ? -2.703 -22.215 -0.343 1.00 91.88 288 THR A N 1
ATOM 2220 C CA . THR A 1 288 ? -2.902 -23.197 0.733 1.00 91.88 288 THR A CA 1
ATOM 2221 C C . THR A 1 288 ? -2.059 -22.858 1.955 1.00 91.88 288 THR A C 1
ATOM 2223 O O . THR A 1 288 ? -2.602 -22.709 3.046 1.00 91.88 288 THR A O 1
ATOM 2226 N N . ALA A 1 289 ? -0.759 -22.617 1.762 1.00 93.00 289 ALA A N 1
ATOM 2227 C CA . ALA A 1 289 ? 0.130 -22.240 2.857 1.00 93.00 289 ALA A CA 1
ATOM 2228 C C . ALA A 1 289 ? -0.266 -20.899 3.505 1.00 93.00 289 ALA A C 1
ATOM 2230 O O . ALA A 1 289 ? -0.104 -20.730 4.711 1.00 93.00 289 ALA A O 1
ATOM 2231 N N . LEU A 1 290 ? -0.800 -19.943 2.733 1.00 93.75 290 LEU A N 1
ATOM 2232 C CA . LEU A 1 290 ? -1.291 -18.675 3.289 1.00 93.75 290 LEU A CA 1
ATOM 2233 C C . LEU A 1 290 ? -2.535 -18.868 4.164 1.00 93.75 290 LEU A C 1
ATOM 2235 O O . LEU A 1 290 ? -2.647 -18.204 5.195 1.00 93.75 290 LEU A O 1
ATOM 2239 N N . CYS A 1 291 ? -3.447 -19.763 3.776 1.00 94.44 291 CYS A N 1
ATOM 2240 C CA . CYS A 1 291 ? -4.605 -20.127 4.589 1.00 94.44 291 CYS A CA 1
ATOM 2241 C C . CYS A 1 291 ? -4.180 -20.830 5.880 1.00 94.44 291 CYS A C 1
ATOM 2243 O O . CYS A 1 291 ? -4.573 -20.396 6.956 1.00 94.44 291 CYS A O 1
ATOM 2245 N N . GLU A 1 292 ? -3.311 -21.839 5.793 1.00 93.69 292 GLU A N 1
ATOM 2246 C CA . GLU A 1 292 ? -2.844 -22.625 6.947 1.00 93.69 292 GLU A CA 1
ATOM 2247 C C . GLU A 1 292 ? -2.101 -21.779 7.998 1.00 93.69 292 GLU A C 1
ATOM 2249 O O . GLU A 1 292 ? -2.107 -22.103 9.182 1.00 93.69 292 GLU A O 1
ATOM 2254 N N . GLN A 1 293 ? -1.499 -20.655 7.594 1.00 93.12 293 GLN A N 1
ATOM 2255 C CA . GLN A 1 293 ? -0.879 -19.695 8.516 1.00 93.12 293 GLN A CA 1
ATOM 2256 C C . GLN A 1 293 ? -1.891 -18.910 9.370 1.00 93.12 293 GLN A C 1
ATOM 2258 O O . GLN A 1 293 ? -1.496 -18.273 10.350 1.00 93.12 293 GLN A O 1
ATOM 2263 N N . GLN A 1 294 ? -3.180 -18.904 9.015 1.00 94.44 294 GLN A N 1
ATOM 2264 C CA . GLN A 1 294 ? -4.191 -18.135 9.739 1.00 94.44 294 GLN A CA 1
ATOM 2265 C C . GLN A 1 294 ? -4.671 -18.890 10.980 1.00 94.44 294 GLN A C 1
ATOM 2267 O O . GLN A 1 294 ? -5.369 -19.896 10.892 1.00 94.44 294 GLN A O 1
ATOM 2272 N N . SER A 1 295 ? -4.364 -18.341 12.154 1.00 91.56 295 SER A N 1
ATOM 2273 C CA . SER A 1 295 ? -4.722 -18.929 13.452 1.00 91.56 295 SER A CA 1
ATOM 2274 C C . SER A 1 295 ? -6.110 -18.539 13.971 1.00 91.56 295 SER A C 1
ATOM 2276 O O . SER A 1 295 ? -6.531 -1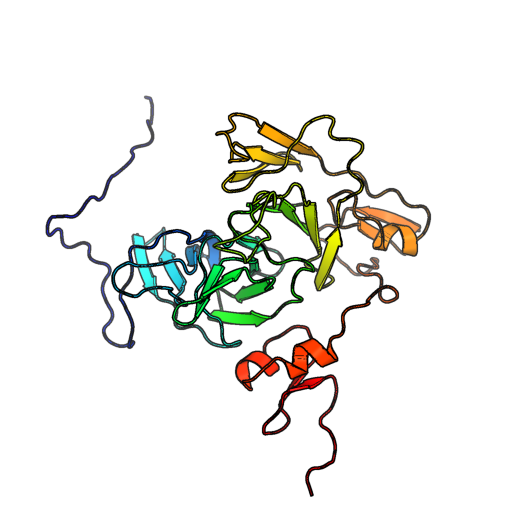9.023 15.019 1.00 91.56 295 SER A O 1
ATOM 2278 N N . SER A 1 296 ? -6.830 -17.655 13.275 1.00 94.06 296 SER A N 1
ATOM 2279 C CA . SER A 1 296 ? -8.157 -17.198 13.696 1.00 94.06 296 SER A CA 1
ATOM 2280 C C . SER A 1 296 ? -9.179 -17.303 12.571 1.00 94.06 296 SER A C 1
ATOM 2282 O O . SER A 1 296 ? -8.881 -17.002 11.412 1.00 94.06 296 SER A O 1
ATOM 2284 N N . CYS A 1 297 ? -10.420 -17.644 12.935 1.00 94.56 297 CYS A N 1
ATOM 2285 C CA . CYS A 1 297 ? -11.561 -17.649 12.017 1.00 94.56 297 CYS A CA 1
ATOM 2286 C C . CYS A 1 297 ? -11.710 -16.301 11.303 1.00 94.56 297 CYS A C 1
ATOM 2288 O O . CYS A 1 297 ? -11.889 -16.248 10.090 1.00 94.56 297 CYS A O 1
ATOM 2290 N N . GLN A 1 298 ? -11.541 -15.202 12.041 1.00 95.00 298 GLN A N 1
ATOM 2291 C CA . GLN A 1 298 ? -11.650 -13.852 11.503 1.00 95.00 298 GLN A CA 1
ATOM 2292 C C . GLN A 1 298 ? -10.624 -13.571 10.394 1.00 95.00 298 GLN A C 1
ATOM 2294 O O . GLN A 1 298 ? -11.020 -13.135 9.315 1.00 95.00 298 GLN A O 1
ATOM 2299 N N . SER A 1 299 ? -9.337 -13.866 10.610 1.00 95.00 299 SER A N 1
ATOM 2300 C CA . SER A 1 299 ? -8.300 -13.727 9.571 1.00 95.00 299 SER A CA 1
ATOM 2301 C C . SER A 1 299 ? -8.481 -14.717 8.419 1.00 95.00 299 SER A C 1
ATOM 2303 O O . SER A 1 299 ? -8.222 -14.377 7.264 1.00 95.00 299 SER A O 1
ATOM 2305 N N . CYS A 1 300 ? -8.973 -15.922 8.718 1.00 95.56 300 CYS A N 1
ATOM 2306 C CA . CYS A 1 300 ? -9.234 -16.957 7.725 1.00 95.56 300 CYS A CA 1
ATOM 2307 C C . CYS A 1 300 ? -10.341 -16.578 6.733 1.00 95.56 300 CYS A C 1
ATOM 2309 O O . CYS A 1 300 ? -10.248 -16.918 5.563 1.00 95.56 300 CYS A O 1
ATOM 2311 N N . VAL A 1 301 ? -11.380 -15.861 7.158 1.00 95.00 301 VAL A N 1
ATOM 2312 C CA . VAL A 1 301 ? -12.509 -15.516 6.268 1.00 95.00 301 VAL A CA 1
ATOM 2313 C C . VAL A 1 301 ? -12.416 -14.109 5.672 1.00 95.00 301 VAL A C 1
ATOM 2315 O O . VAL A 1 301 ? -13.120 -13.800 4.717 1.00 95.00 301 VAL A O 1
ATOM 2318 N N . HIS A 1 302 ? -11.531 -13.255 6.193 1.00 96.00 302 HIS A N 1
ATOM 2319 C CA . HIS A 1 302 ? -11.302 -11.901 5.679 1.00 96.00 302 HIS A CA 1
ATOM 2320 C C . HIS A 1 302 ? -9.969 -11.820 4.929 1.00 96.00 302 HIS A C 1
ATOM 2322 O O . HIS A 1 302 ? -9.021 -11.170 5.372 1.00 96.00 302 HIS A O 1
ATOM 2328 N N . ASN A 1 303 ? -9.883 -12.488 3.781 1.00 95.25 303 ASN A N 1
ATOM 2329 C CA . ASN A 1 303 ? -8.728 -12.425 2.886 1.00 95.25 303 ASN A CA 1
ATOM 2330 C C . ASN A 1 303 ? -9.128 -12.651 1.421 1.00 95.25 303 ASN A C 1
ATOM 2332 O O . ASN A 1 303 ? -10.275 -12.972 1.120 1.00 95.25 303 ASN A O 1
ATOM 2336 N N . THR A 1 304 ? -8.172 -12.490 0.506 1.00 93.56 304 THR A N 1
ATOM 2337 C CA . THR A 1 304 ? -8.340 -12.797 -0.926 1.00 93.56 304 THR A CA 1
ATOM 2338 C C . THR A 1 304 ? -7.928 -14.208 -1.327 1.00 93.56 304 THR A C 1
ATOM 2340 O O . THR A 1 304 ? -7.985 -14.552 -2.505 1.00 93.56 304 THR A O 1
ATOM 2343 N N . TYR A 1 305 ? -7.510 -15.040 -0.378 1.00 91.00 305 TYR A N 1
ATOM 2344 C CA . TYR A 1 305 ? -6.927 -16.347 -0.661 1.00 91.00 305 TYR A CA 1
ATOM 2345 C C . TYR A 1 305 ? -7.978 -17.434 -0.885 1.00 91.00 305 TYR A C 1
ATOM 2347 O O . TYR A 1 305 ? -7.595 -18.544 -1.212 1.00 91.00 305 TYR A O 1
ATOM 2355 N N . GLN A 1 306 ? -9.274 -17.142 -0.709 1.00 90.06 306 GLN A N 1
ATOM 2356 C CA . GLN A 1 306 ? -10.361 -18.134 -0.784 1.00 90.06 306 GLN A CA 1
ATOM 2357 C C . GLN A 1 306 ? -10.250 -19.230 0.293 1.00 90.06 306 GLN A C 1
ATOM 2359 O O . GLN A 1 306 ? -10.488 -20.415 0.037 1.00 90.06 306 GLN A O 1
ATOM 2364 N N . CYS A 1 307 ? -9.882 -18.842 1.517 1.00 93.38 307 CYS A N 1
ATOM 2365 C CA . CYS A 1 307 ? -9.860 -19.777 2.636 1.00 93.38 307 CYS A CA 1
ATOM 2366 C C . CYS A 1 307 ? -11.246 -20.001 3.260 1.00 93.38 307 CYS A C 1
ATOM 2368 O O . CYS A 1 307 ? -12.132 -19.148 3.207 1.00 93.38 307 CYS A O 1
ATOM 2370 N N . PHE A 1 308 ? -11.382 -21.141 3.932 1.00 93.81 308 PHE A N 1
ATOM 2371 C CA . PHE A 1 308 ? -12.541 -21.569 4.701 1.00 93.81 308 PHE A CA 1
ATOM 2372 C C . PHE A 1 308 ? -12.099 -21.974 6.107 1.00 93.81 308 PHE A C 1
ATOM 2374 O O . PHE A 1 308 ? -11.089 -22.656 6.283 1.00 93.81 308 PHE A O 1
ATOM 2381 N N . TRP A 1 309 ? -12.866 -21.561 7.118 1.00 94.25 309 TRP A N 1
ATOM 2382 C CA . TRP A 1 309 ? -12.614 -21.956 8.500 1.00 94.25 309 TRP A CA 1
ATOM 2383 C C . TRP A 1 309 ? -13.271 -23.305 8.804 1.00 94.25 309 TRP A C 1
ATOM 2385 O O . TRP A 1 309 ? -14.495 -23.427 8.774 1.00 94.25 309 TRP A O 1
ATOM 2395 N N . CYS A 1 310 ? -12.463 -24.304 9.144 1.00 92.12 310 CYS A N 1
ATOM 2396 C CA . CYS A 1 310 ? -12.863 -25.699 9.322 1.00 92.12 310 CYS A CA 1
ATOM 2397 C C . CYS A 1 310 ? -12.900 -26.086 10.807 1.00 92.12 310 CYS A C 1
ATOM 2399 O O . CYS A 1 310 ? -12.338 -27.089 11.239 1.00 92.12 310 CYS A O 1
ATOM 2401 N N . GLY A 1 311 ? -13.542 -25.245 11.619 1.00 86.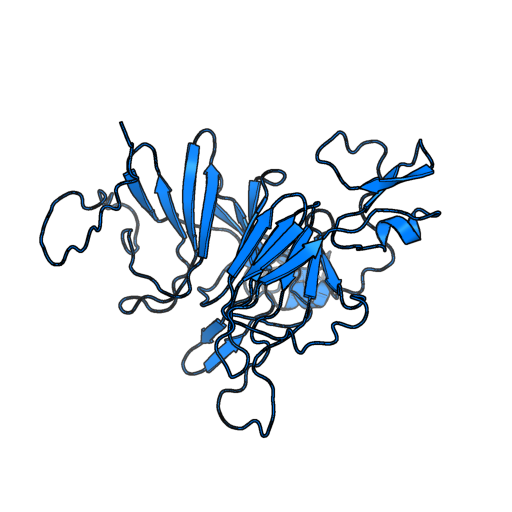75 311 GLY A N 1
ATOM 2402 C CA . GLY A 1 311 ? -13.718 -25.452 13.059 1.00 86.75 311 GLY A CA 1
ATOM 2403 C C . GLY A 1 311 ? -12.513 -25.020 13.896 1.00 86.75 311 GLY A C 1
ATOM 2404 O O . GLY A 1 311 ? -12.669 -24.147 14.749 1.00 86.75 311 GLY A O 1
ATOM 2405 N N . GLN A 1 312 ? -11.333 -25.593 13.646 1.00 87.50 312 GLN A N 1
ATOM 2406 C CA . GLN A 1 312 ? -10.094 -25.280 14.383 1.00 87.50 312 GLN A CA 1
ATOM 2407 C C . GLN A 1 312 ? -8.935 -24.819 13.497 1.00 87.50 312 GLN A C 1
ATOM 2409 O O . GLN A 1 312 ? -7.986 -24.220 13.997 1.00 87.50 312 GLN A O 1
ATOM 2414 N N . GLU A 1 313 ? -9.015 -25.079 12.198 1.00 92.81 313 GLU A N 1
ATOM 2415 C CA . GLU A 1 313 ? -7.970 -24.756 11.235 1.00 92.81 313 GLU A CA 1
ATOM 2416 C C . GLU A 1 313 ? -8.541 -23.987 10.046 1.00 92.81 313 GLU A C 1
ATOM 2418 O O . GLU A 1 313 ? -9.738 -24.042 9.749 1.00 92.81 313 GLU A O 1
ATOM 2423 N N . CYS A 1 314 ? -7.666 -23.261 9.361 1.00 93.81 314 CYS A N 1
ATOM 2424 C CA . CYS A 1 314 ? -7.998 -22.546 8.145 1.00 93.81 314 CYS A CA 1
ATOM 2425 C C . CYS A 1 314 ? -7.484 -23.332 6.935 1.00 93.81 314 CYS A C 1
ATOM 2427 O O . CYS A 1 314 ? -6.295 -23.632 6.854 1.00 93.81 314 CYS A O 1
ATOM 2429 N N . SER A 1 315 ? -8.371 -23.654 5.992 1.00 93.31 315 SER A N 1
ATOM 2430 C CA . SER A 1 315 ? -8.040 -24.453 4.809 1.00 93.31 315 SER A CA 1
ATOM 2431 C C . SER A 1 315 ? -8.402 -23.733 3.514 1.00 93.31 315 SER A C 1
ATOM 2433 O O . SER A 1 315 ? -9.251 -22.846 3.495 1.00 93.31 315 SER A O 1
ATOM 2435 N N . HIS A 1 316 ? -7.753 -24.100 2.415 1.00 92.06 316 HIS A N 1
ATOM 2436 C CA . HIS A 1 316 ? -7.963 -23.492 1.103 1.00 92.06 316 HIS A CA 1
ATOM 2437 C C . HIS A 1 316 ? -8.979 -24.288 0.273 1.00 92.06 316 HIS A C 1
ATOM 2439 O O . HIS A 1 316 ? -8.866 -25.508 0.153 1.00 92.06 316 HIS A O 1
ATOM 2445 N N . ASN A 1 317 ? -9.943 -23.599 -0.351 1.00 84.75 317 ASN A N 1
ATOM 2446 C CA . ASN A 1 317 ? -11.018 -24.134 -1.209 1.00 84.75 317 ASN A CA 1
ATOM 2447 C C . ASN A 1 317 ? -12.036 -25.099 -0.578 1.00 84.75 317 ASN A C 1
ATOM 2449 O O . ASN A 1 317 ? -13.180 -25.132 -1.030 1.00 84.75 317 ASN A O 1
ATOM 2453 N N . LYS A 1 318 ? -11.659 -25.918 0.405 1.00 84.56 318 LYS A N 1
ATOM 2454 C CA . LYS A 1 318 ? -12.554 -26.888 1.046 1.00 84.56 318 LYS A CA 1
ATOM 2455 C C . LYS A 1 318 ? -12.069 -27.242 2.441 1.00 84.56 318 LYS A C 1
ATOM 2457 O O . LYS A 1 318 ? -10.873 -27.218 2.701 1.00 84.56 318 LYS A O 1
ATOM 2462 N N . CYS A 1 319 ? -12.995 -27.648 3.299 1.00 84.19 319 CYS A N 1
ATOM 2463 C CA . CYS A 1 319 ? -12.632 -28.349 4.519 1.00 84.19 319 CYS A CA 1
ATOM 2464 C C . CYS A 1 319 ? -12.332 -29.812 4.208 1.00 84.19 319 CYS A C 1
ATOM 2466 O O . CYS A 1 319 ? -12.972 -30.422 3.352 1.00 84.19 319 CYS A O 1
ATOM 2468 N N . SER A 1 320 ? -11.333 -30.373 4.880 1.00 71.81 320 SER A N 1
ATOM 2469 C CA . SER A 1 320 ? -11.095 -31.811 4.844 1.00 71.81 320 SER A CA 1
ATOM 2470 C C . SER A 1 320 ? -12.295 -32.510 5.490 1.00 71.81 320 SER A C 1
ATOM 2472 O O . SER A 1 320 ? -12.598 -32.226 6.645 1.00 71.81 320 SER A O 1
ATOM 2474 N N . ASP A 1 321 ? -12.950 -33.444 4.792 1.00 62.00 321 ASP A N 1
ATOM 2475 C CA . ASP A 1 321 ? -14.098 -34.235 5.294 1.00 62.00 321 ASP A CA 1
ATOM 2476 C C . ASP A 1 321 ? -13.731 -35.216 6.439 1.00 62.00 321 ASP A C 1
ATOM 2478 O O . ASP A 1 321 ? -14.410 -36.212 6.681 1.00 62.00 321 ASP A O 1
ATOM 2482 N N . ASN A 1 322 ? -12.645 -34.958 7.172 1.00 53.59 322 ASN A N 1
ATOM 2483 C CA . ASN A 1 322 ? -12.159 -35.794 8.269 1.00 53.59 322 ASN A CA 1
ATOM 2484 C C . ASN A 1 322 ? -12.739 -35.394 9.636 1.00 53.59 322 ASN A C 1
ATOM 2486 O O . ASN A 1 322 ? -12.107 -35.620 10.666 1.00 53.59 322 ASN A O 1
ATOM 2490 N N . THR A 1 323 ? -13.952 -34.847 9.671 1.00 47.00 323 THR A N 1
ATOM 2491 C CA . THR A 1 323 ? -14.749 -34.735 10.898 1.00 47.00 323 THR A CA 1
ATOM 2492 C C . THR A 1 323 ? -15.757 -35.884 10.962 1.00 47.00 323 THR A C 1
ATOM 2494 O O . THR A 1 323 ? -16.916 -35.756 10.571 1.00 47.00 323 THR A O 1
ATOM 2497 N N . LYS A 1 324 ? -15.279 -37.039 11.442 1.00 35.31 324 LYS A N 1
ATOM 2498 C CA . LYS A 1 324 ? -16.125 -38.047 12.098 1.00 35.31 324 LYS A CA 1
ATOM 2499 C C . LYS A 1 324 ? -16.173 -37.776 13.593 1.00 35.31 324 LYS A C 1
ATOM 2501 O O . LYS A 1 324 ? -15.107 -37.416 14.138 1.00 35.31 324 LYS A O 1
#

InterPro domains:
  IPR015915 Kelch-type beta-propeller [G3DSA:2.120.10.80] (14-270)
  IPR015915 Kelch-type beta-propeller [SSF117281] (28-244)
  IPR051568 LZTR1/Attractin [PTHR46376] (30-313)
  IPR056737 Attractin/MKLN-like, beta-propeller domain [PF24981] (30-231)

Foldseek 3Di:
DDPDDDDDDPPPPDDDPPQFDPPPPDPDDFPPADFAQWEWDWADAPNFIWIKTAWGQGPVPGTDRWIWIQGPVVRHIGIDDAFFADDTGFGQWEWEADPLVQKIWIAWGWGDDPPFIDIFQWIWIARPHRRYIFTFDGDPFGFGQWEWYDFLQKTKIAKGARDRDDDDDPDDFRWARWIKIARPVASDIDTPVPPPDPVDPPTFGNWYWDDDPQWIWTAWGDRPDTDRDIDIGHADFQFDQAQQCSQVDPSVHFWWAQQVVSGIHRDDSDDCVRTDRHDPPPDPDPLQVVQQPRQDQRRLVRYPSCWDDQPGGIGHPDDDPPPD

Sequence (324 aa):
SEDLASVEFNDEDGSNNNEGVCSSTLSGPCAPIAVVGHTCVVVQKGQKQIMLVIFGHSEKYGYLSTVQEYEFETSSWTTALSRGAVVNGVYGHTAVWDPSTSLVYIHGGLKSEGSNNHVIPHLITYNPNTHIWSLRRPAPVPRFLHSSVLVGGLMLVFGGNTHNDTAYSYGAKCYSADFIAYDITCDRWYSLSALPRLFLDVARYGHSATVSQDSMYVIGGFNGKMLGSVLKYTLGECKSQSSKECLGSYPGRKCVWNRILQRCEAWSNNDKTPYDECDLMTDKTNLTALCEQQSSCQSCVHNTYQCFWCGQECSHNKCSDNTK